Protein AF-A0A3N2PBC5-F1 (afdb_monomer_lite)

Radius of gyration: 27.41 Å; chains: 1; bounding box: 69×42×84 Å

pLDDT: mean 73.16, std 15.88, range [33.44, 97.69]

Structure (mmCIF, N/CA/C/O backbone):
data_AF-A0A3N2PBC5-F1
#
_entry.id   AF-A0A3N2PBC5-F1
#
loop_
_atom_site.group_PDB
_atom_site.id
_atom_site.type_symbol
_atom_site.label_atom_id
_atom_site.label_alt_id
_atom_site.label_comp_id
_atom_site.label_asym_id
_atom_site.label_entity_id
_atom_site.label_seq_id
_atom_site.pdbx_PDB_ins_code
_atom_site.Cartn_x
_atom_site.Cartn_y
_atom_site.Cartn_z
_atom_site.occupancy
_atom_site.B_iso_or_equiv
_atom_site.auth_seq_id
_atom_site.auth_comp_id
_atom_site.auth_asym_id
_atom_site.auth_atom_id
_atom_site.pdbx_PDB_model_num
ATOM 1 N N . MET A 1 1 ? -12.477 5.579 38.277 1.00 50.94 1 MET A N 1
ATOM 2 C CA . MET A 1 1 ? -12.563 4.338 37.478 1.00 50.94 1 MET A CA 1
ATOM 3 C C . MET A 1 1 ? -12.134 4.685 36.068 1.00 50.94 1 MET A C 1
ATOM 5 O O . MET A 1 1 ? -12.546 5.752 35.623 1.00 50.94 1 MET A O 1
ATOM 9 N N . PRO A 1 2 ? -11.299 3.863 35.414 1.00 63.06 2 PRO A N 1
ATOM 10 C CA . PRO A 1 2 ? -11.011 4.031 33.994 1.00 63.06 2 PRO A CA 1
ATOM 11 C C . PRO A 1 2 ? -12.323 4.054 33.198 1.00 63.06 2 PRO A C 1
ATOM 13 O O . PRO A 1 2 ? -13.293 3.386 33.575 1.00 63.06 2 PRO A O 1
ATOM 16 N N . ASP A 1 3 ? -12.389 4.890 32.169 1.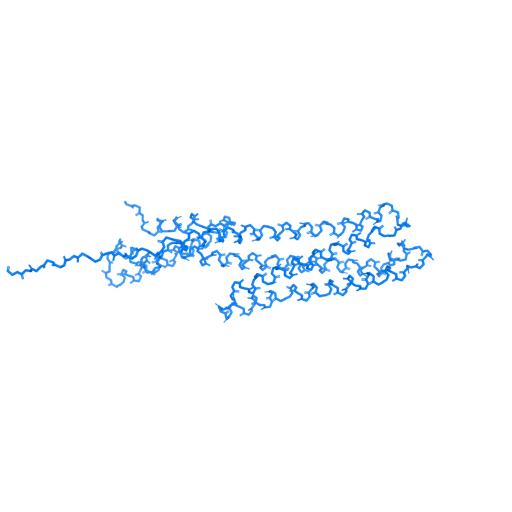00 89.25 3 ASP A N 1
ATOM 17 C CA . ASP A 1 3 ? -13.566 4.995 31.315 1.00 89.25 3 ASP A CA 1
ATOM 18 C C . ASP A 1 3 ? -13.666 3.743 30.431 1.00 89.25 3 ASP A C 1
ATOM 20 O O . ASP A 1 3 ? -12.703 3.386 29.756 1.00 89.25 3 ASP A O 1
ATOM 24 N N . ALA A 1 4 ? -14.827 3.078 30.410 1.00 93.94 4 ALA A N 1
ATOM 25 C CA . ALA A 1 4 ? -15.012 1.821 29.678 1.00 93.94 4 ALA A CA 1
ATOM 26 C C . ALA A 1 4 ? -14.705 1.964 28.176 1.00 93.94 4 ALA A C 1
ATOM 28 O O . ALA A 1 4 ? -14.224 1.021 27.550 1.00 93.94 4 ALA A O 1
ATOM 29 N N . ILE A 1 5 ? -14.970 3.147 27.607 1.00 95.88 5 ILE A N 1
ATOM 30 C CA . ILE A 1 5 ? -14.649 3.466 26.211 1.00 95.88 5 ILE A CA 1
ATOM 31 C C . ILE A 1 5 ? -13.134 3.573 26.013 1.00 95.88 5 ILE A C 1
ATOM 33 O O . ILE A 1 5 ? -12.608 3.008 25.058 1.00 95.88 5 ILE A O 1
ATOM 37 N N . ASP A 1 6 ? -12.421 4.252 26.910 1.00 95.62 6 ASP A N 1
ATOM 38 C CA . ASP A 1 6 ? -10.976 4.465 26.772 1.00 95.62 6 ASP A CA 1
ATOM 39 C C . ASP A 1 6 ? -10.192 3.161 26.945 1.00 95.62 6 ASP A C 1
ATOM 41 O O . ASP A 1 6 ? -9.252 2.898 26.187 1.00 95.62 6 ASP A O 1
ATOM 45 N N . ASP A 1 7 ? -10.623 2.302 27.872 1.00 95.38 7 ASP A N 1
ATOM 46 C CA . ASP A 1 7 ? -10.079 0.951 28.034 1.00 95.38 7 ASP A CA 1
ATOM 47 C C . ASP A 1 7 ? -10.290 0.119 26.762 1.00 95.38 7 ASP A C 1
ATOM 49 O O . ASP A 1 7 ? -9.376 -0.561 26.287 1.00 95.38 7 ASP A O 1
ATOM 53 N N . TYR A 1 8 ? -11.485 0.204 26.169 1.00 96.25 8 TYR A N 1
ATOM 54 C CA . TYR A 1 8 ? -11.809 -0.509 24.940 1.00 96.25 8 TYR A CA 1
ATOM 55 C C . TYR A 1 8 ? -10.981 -0.022 23.746 1.00 96.25 8 TYR A C 1
ATOM 57 O O . TYR A 1 8 ? -10.381 -0.829 23.036 1.00 96.25 8 TYR A O 1
ATOM 65 N N . VAL A 1 9 ? -10.903 1.294 23.536 1.00 96.62 9 VAL A N 1
ATOM 66 C CA . VAL A 1 9 ? -10.107 1.908 22.462 1.00 96.62 9 VAL A CA 1
ATOM 67 C C . VAL A 1 9 ? -8.627 1.562 22.631 1.00 96.62 9 VAL A C 1
ATOM 69 O O . VAL A 1 9 ? -7.958 1.243 21.648 1.00 96.62 9 VAL A O 1
ATOM 72 N N . SER A 1 10 ? -8.120 1.541 23.866 1.00 95.38 10 SER A N 1
ATOM 73 C CA . SER A 1 10 ? -6.748 1.118 24.163 1.00 95.38 10 SER A CA 1
ATOM 74 C C . SER A 1 10 ? -6.518 -0.358 23.822 1.00 95.38 10 SER A C 1
ATOM 76 O O . SER A 1 10 ? -5.504 -0.692 23.206 1.00 95.38 10 SER A O 1
ATOM 78 N N . ALA A 1 11 ? -7.474 -1.236 24.142 1.00 94.88 11 ALA A N 1
ATOM 79 C CA . ALA A 1 11 ? -7.413 -2.654 23.793 1.00 94.88 11 ALA A CA 1
ATOM 80 C C . ALA A 1 11 ? -7.436 -2.884 22.270 1.00 94.88 11 ALA A C 1
ATOM 82 O O . ALA A 1 11 ? -6.629 -3.656 21.754 1.00 94.88 11 ALA A O 1
ATOM 83 N N . VAL A 1 12 ? -8.297 -2.176 21.528 1.00 94.62 12 VAL A N 1
ATOM 84 C CA . VAL A 1 12 ? -8.295 -2.199 20.051 1.00 94.62 12 VAL A CA 1
ATOM 85 C C . VAL A 1 12 ? -6.961 -1.675 19.512 1.00 94.62 12 VAL A C 1
ATOM 87 O O . VAL A 1 12 ? -6.366 -2.263 18.608 1.00 94.62 12 VAL A O 1
ATOM 90 N N . GLY A 1 13 ? -6.459 -0.585 20.092 1.00 93.56 13 GLY A N 1
ATOM 91 C CA . GLY A 1 13 ? -5.192 0.032 19.725 1.00 93.56 13 GLY A CA 1
ATOM 92 C C . GLY A 1 13 ? -4.002 -0.910 19.870 1.00 93.56 13 GLY A C 1
ATOM 93 O O . GLY A 1 13 ? -3.153 -0.926 18.979 1.00 93.56 13 GLY A O 1
ATOM 94 N N . ALA A 1 14 ? -3.952 -1.717 20.931 1.00 92.38 14 ALA A N 1
ATOM 95 C CA . ALA A 1 14 ? -2.877 -2.678 21.181 1.00 92.38 14 ALA A CA 1
ATOM 96 C C . ALA A 1 14 ? -2.795 -3.794 20.121 1.00 92.38 14 ALA A C 1
ATOM 98 O O . ALA A 1 14 ? -1.703 -4.258 19.797 1.00 92.38 14 ALA A O 1
ATOM 99 N N . GLU A 1 15 ? -3.932 -4.181 19.539 1.00 90.12 15 GLU A N 1
ATOM 100 C CA . GLU A 1 15 ? -4.022 -5.208 18.489 1.00 90.12 15 GLU A CA 1
ATOM 101 C C . GLU A 1 15 ? -3.704 -4.653 17.083 1.00 90.12 15 GLU A C 1
ATOM 103 O O . GLU A 1 15 ? -3.341 -5.388 16.157 1.00 90.12 15 GLU A O 1
ATOM 108 N N . LEU A 1 16 ? -3.815 -3.333 16.893 1.00 87.56 16 LEU A N 1
ATOM 109 C CA . LEU A 1 16 ? -3.533 -2.683 15.615 1.00 87.56 16 LEU A CA 1
ATOM 110 C C . LEU A 1 16 ? -2.026 -2.567 15.341 1.00 87.56 16 LEU A C 1
ATOM 112 O O . LEU A 1 16 ? -1.216 -2.223 16.198 1.00 87.56 16 LEU A O 1
ATOM 116 N N . ARG A 1 17 ? -1.649 -2.771 14.080 1.00 83.19 17 ARG A N 1
ATOM 117 C CA . ARG A 1 17 ? -0.281 -2.668 13.549 1.00 83.19 17 ARG A CA 1
ATOM 118 C C . ARG A 1 17 ? -0.285 -1.743 12.337 1.00 83.19 17 ARG A C 1
ATOM 120 O O . ARG A 1 17 ? -1.304 -1.588 11.678 1.00 83.19 17 ARG A O 1
ATOM 127 N N . GLY A 1 18 ? 0.853 -1.119 12.046 1.00 75.88 18 GLY A N 1
ATOM 128 C CA . GLY A 1 18 ? 0.992 -0.188 10.923 1.00 75.88 18 GLY A CA 1
ATOM 129 C C . GLY A 1 18 ? 1.203 1.259 11.363 1.00 75.88 18 GLY A C 1
ATOM 130 O O . GLY A 1 18 ? 1.601 1.526 12.498 1.00 75.88 18 GLY A O 1
ATOM 131 N N . SER A 1 19 ? 0.991 2.200 10.439 1.00 80.12 19 SER A N 1
ATOM 132 C CA . SER A 1 19 ? 1.383 3.599 10.637 1.00 80.12 19 SER A CA 1
ATOM 133 C C . SER A 1 19 ? 0.658 4.247 11.818 1.00 80.12 19 SER A C 1
ATOM 135 O O . SER A 1 19 ? -0.570 4.191 11.893 1.00 80.12 19 SER A O 1
ATOM 137 N N . ALA A 1 20 ? 1.415 4.906 12.699 1.00 81.81 20 ALA A N 1
ATOM 138 C CA . ALA A 1 20 ? 0.880 5.531 13.908 1.00 81.81 20 ALA A CA 1
ATOM 139 C C . ALA A 1 20 ? -0.224 6.558 13.609 1.00 81.81 20 ALA A C 1
ATOM 141 O O . ALA A 1 20 ? -1.238 6.573 14.295 1.00 81.81 20 ALA A O 1
ATOM 142 N N . ARG A 1 21 ? -0.065 7.357 12.543 1.00 83.12 21 ARG A N 1
ATOM 143 C CA . ARG A 1 21 ? -1.040 8.389 12.157 1.00 83.12 21 ARG A CA 1
ATOM 144 C C . ARG A 1 21 ? -2.394 7.804 11.752 1.00 83.12 21 ARG A C 1
ATOM 146 O O . ARG A 1 21 ? -3.402 8.182 12.323 1.00 83.12 21 ARG A O 1
ATOM 153 N N . VAL A 1 22 ? -2.414 6.844 10.823 1.00 82.38 22 VAL A N 1
ATOM 154 C CA . VAL A 1 22 ? -3.680 6.240 10.362 1.00 82.38 22 VAL A CA 1
ATOM 155 C C . VAL A 1 22 ? -4.357 5.455 11.488 1.00 82.38 22 VAL A C 1
ATOM 157 O O . VAL A 1 22 ? -5.576 5.477 11.602 1.00 82.38 22 VAL A O 1
ATOM 160 N N . ARG A 1 23 ? -3.573 4.800 12.357 1.00 88.19 23 ARG A N 1
ATOM 161 C CA . ARG A 1 23 ? -4.109 4.137 13.554 1.00 88.19 23 ARG A CA 1
ATOM 162 C C . ARG A 1 23 ? -4.774 5.131 14.501 1.00 88.19 23 ARG A C 1
ATOM 164 O O . ARG A 1 23 ? -5.859 4.841 14.981 1.00 88.19 23 ARG A O 1
ATOM 171 N N . ALA A 1 24 ? -4.144 6.276 14.761 1.00 90.75 24 ALA A N 1
ATOM 172 C CA . ALA A 1 24 ? -4.711 7.307 15.625 1.00 90.75 24 ALA A CA 1
ATOM 173 C C . ALA A 1 24 ? -6.040 7.843 15.069 1.00 90.75 24 ALA A C 1
ATOM 175 O O . ALA A 1 24 ? -7.009 7.910 15.819 1.00 90.75 24 ALA A O 1
ATOM 176 N N . ASP A 1 25 ? -6.105 8.121 13.763 1.00 90.75 25 ASP A N 1
ATOM 177 C CA . ASP A 1 25 ? -7.338 8.572 13.106 1.00 90.75 25 ASP A CA 1
ATOM 178 C C . ASP A 1 25 ? -8.453 7.510 13.223 1.00 90.75 25 ASP A C 1
ATOM 180 O O . ASP A 1 25 ? -9.562 7.821 13.644 1.00 90.75 25 ASP A O 1
ATOM 184 N N . MET A 1 26 ? -8.158 6.229 12.957 1.00 91.31 26 MET A N 1
ATOM 185 C CA . MET A 1 26 ? -9.141 5.140 13.105 1.00 91.31 26 MET A CA 1
ATOM 186 C C . MET A 1 26 ? -9.624 4.952 14.548 1.00 91.31 26 MET A C 1
ATOM 188 O O . MET A 1 26 ? -10.800 4.683 14.780 1.00 91.31 26 MET A O 1
ATOM 192 N N . LEU A 1 27 ? -8.726 5.073 15.529 1.00 95.75 27 LEU A N 1
ATOM 193 C CA . LEU A 1 27 ? -9.091 4.975 16.942 1.00 95.75 27 LEU A CA 1
ATOM 194 C C . LEU A 1 27 ? -9.935 6.172 17.394 1.00 95.75 27 LEU A C 1
ATOM 196 O O . LEU A 1 27 ? -10.818 5.997 18.232 1.00 95.75 27 LEU A O 1
ATOM 200 N N . ALA A 1 28 ? -9.703 7.360 16.829 1.00 95.75 28 ALA A N 1
ATOM 201 C CA . ALA A 1 28 ? -10.535 8.532 17.076 1.00 95.75 28 ALA A CA 1
ATOM 202 C C . ALA A 1 28 ? -11.963 8.333 16.540 1.00 95.75 28 ALA A C 1
ATOM 204 O O . ALA A 1 28 ? -12.915 8.601 17.269 1.00 95.75 28 ALA A O 1
ATOM 205 N N . GLU A 1 29 ? -12.114 7.782 15.332 1.00 94.88 29 GLU A N 1
ATOM 206 C CA . GLU A 1 29 ? -13.422 7.433 14.750 1.00 94.88 29 GLU A CA 1
ATOM 207 C C . GLU A 1 29 ? -14.163 6.374 15.582 1.00 94.88 29 GLU A C 1
ATOM 209 O O . GLU A 1 29 ? -15.342 6.529 15.890 1.00 94.88 29 GLU A O 1
ATOM 214 N N . ILE A 1 30 ? -13.469 5.317 16.025 1.00 96.12 30 ILE A N 1
ATOM 215 C CA . ILE A 1 30 ? -14.049 4.290 16.912 1.00 96.12 30 ILE A CA 1
ATOM 216 C C . ILE A 1 30 ? -14.528 4.918 18.222 1.00 96.12 30 ILE A C 1
ATOM 218 O O . ILE A 1 30 ? -15.617 4.603 18.701 1.00 96.12 30 ILE A O 1
ATOM 222 N N . ARG A 1 31 ? -13.721 5.809 18.811 1.00 96.31 31 ARG A N 1
ATOM 223 C CA . ARG A 1 31 ? -14.083 6.510 20.045 1.00 96.31 31 ARG A CA 1
ATOM 224 C C . ARG A 1 31 ? -15.317 7.383 19.840 1.00 96.31 31 ARG A C 1
ATOM 226 O O . ARG A 1 31 ? -16.209 7.335 20.677 1.00 96.31 31 ARG A O 1
ATOM 233 N N . ALA A 1 32 ? -15.378 8.140 18.745 1.00 97.12 32 ALA A N 1
ATOM 234 C CA . ALA A 1 32 ? -16.534 8.965 18.406 1.00 97.12 32 ALA A CA 1
ATOM 235 C C . ALA A 1 32 ? -17.801 8.112 18.246 1.00 97.12 32 ALA A C 1
ATOM 237 O O . ALA A 1 32 ? -18.803 8.381 18.897 1.00 97.12 32 ALA A O 1
ATOM 238 N N . ALA A 1 33 ? -17.727 7.011 17.497 1.00 96.19 33 ALA A N 1
ATOM 239 C CA . ALA A 1 33 ? -18.866 6.118 17.304 1.00 96.19 33 ALA A CA 1
ATOM 240 C C . ALA A 1 33 ? -19.333 5.437 18.611 1.00 96.19 33 ALA A C 1
ATOM 242 O O . ALA A 1 33 ? -20.528 5.225 18.813 1.00 96.19 33 ALA A O 1
ATOM 243 N N . LEU A 1 34 ? -18.411 5.119 19.528 1.00 97.19 34 LEU A N 1
ATOM 244 C CA . LEU A 1 34 ? -18.749 4.619 20.867 1.00 97.19 34 LEU A CA 1
ATOM 245 C C . LEU A 1 34 ? -19.419 5.684 21.742 1.00 97.19 34 LEU A C 1
ATOM 247 O O . LEU A 1 34 ? -20.302 5.346 22.529 1.00 97.19 34 LEU A O 1
ATOM 251 N N . LEU A 1 35 ? -18.995 6.945 21.627 1.00 97.50 35 LEU A N 1
ATOM 252 C CA . LEU A 1 35 ? -19.625 8.067 22.323 1.00 97.50 35 LEU A CA 1
ATOM 253 C C . LEU A 1 35 ? -21.043 8.301 21.796 1.00 97.50 35 LEU A C 1
ATOM 255 O O . LEU A 1 35 ? -21.964 8.353 22.605 1.00 97.50 35 LEU A O 1
ATOM 259 N N . ASP A 1 36 ? -21.240 8.303 20.476 1.00 97.69 36 ASP A N 1
ATOM 260 C CA . ASP A 1 36 ? -22.566 8.424 19.855 1.00 97.69 36 ASP A CA 1
ATOM 261 C C . ASP A 1 36 ? -23.508 7.290 20.299 1.00 97.69 36 ASP A C 1
ATOM 263 O O . ASP A 1 36 ? -24.666 7.523 20.659 1.00 97.69 36 ASP A O 1
ATOM 267 N N . ALA A 1 37 ? -23.010 6.049 20.342 1.00 97.12 37 ALA A N 1
ATOM 268 C CA . ALA A 1 37 ? -23.775 4.911 20.849 1.00 97.12 37 ALA A CA 1
ATOM 269 C C . ALA A 1 37 ? -24.104 5.064 22.345 1.00 97.12 37 ALA A C 1
ATOM 271 O O . ALA A 1 37 ? -25.231 4.803 22.769 1.00 97.12 37 ALA A O 1
ATOM 272 N N . ALA A 1 38 ? -23.147 5.512 23.162 1.00 97.38 38 ALA A N 1
ATOM 273 C CA . ALA A 1 38 ? -23.377 5.754 24.583 1.00 97.38 38 ALA A CA 1
ATOM 274 C C . ALA A 1 38 ? -24.406 6.871 24.813 1.00 97.38 38 ALA A C 1
ATOM 276 O O . ALA A 1 38 ? -25.232 6.754 25.717 1.00 97.38 38 ALA A O 1
ATOM 277 N N . ASP A 1 39 ? -24.398 7.923 24.000 1.00 97.50 39 ASP A N 1
ATOM 278 C CA . ASP A 1 39 ? -25.380 9.004 24.068 1.00 97.50 39 ASP A CA 1
ATOM 279 C C . ASP A 1 39 ? -26.779 8.511 23.687 1.00 97.50 39 ASP A C 1
ATOM 281 O O . ASP A 1 39 ? -27.755 8.856 24.356 1.00 97.50 39 ASP A O 1
ATOM 285 N N . SER A 1 40 ? -26.889 7.618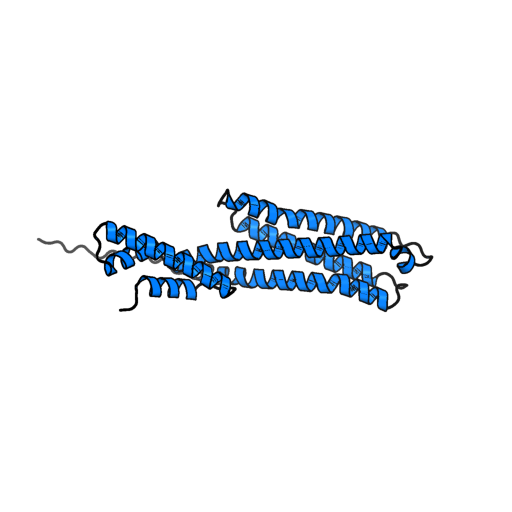 22.698 1.00 97.62 40 SER A N 1
ATOM 286 C CA . SER A 1 40 ? -28.151 6.941 22.375 1.00 97.62 40 SER A CA 1
ATOM 287 C C . SER A 1 40 ? -28.682 6.111 23.554 1.00 97.62 40 SER A C 1
ATOM 289 O O . SER A 1 40 ? -29.854 6.219 23.920 1.00 97.62 40 SER A O 1
ATOM 291 N N . HIS A 1 41 ? -27.812 5.348 24.224 1.00 96.62 41 HIS A N 1
ATOM 292 C CA . HIS A 1 41 ? -28.167 4.577 25.423 1.00 96.62 41 HIS A CA 1
ATOM 293 C C . HIS A 1 41 ? -28.598 5.473 26.599 1.00 96.62 41 HIS A C 1
ATOM 295 O O . HIS A 1 41 ? -29.534 5.127 27.323 1.00 96.62 41 HIS A O 1
ATOM 301 N N . GLN A 1 42 ? -27.968 6.640 26.776 1.00 97.25 42 GLN A N 1
ATOM 302 C CA . GLN A 1 42 ? -28.368 7.627 27.790 1.00 97.25 42 GLN A CA 1
ATOM 303 C C . GLN A 1 42 ? -29.736 8.239 27.490 1.00 97.25 42 GLN A C 1
ATOM 305 O O . GLN A 1 42 ? -30.560 8.371 28.394 1.00 97.25 42 GLN A O 1
ATOM 310 N N . GLN A 1 43 ? -30.014 8.566 26.225 1.00 96.62 43 GLN A N 1
ATOM 311 C CA . GLN A 1 43 ? -31.341 9.021 25.794 1.00 96.62 43 GLN A CA 1
ATOM 312 C C . GLN A 1 43 ? -32.415 7.944 26.025 1.00 96.62 43 GLN A C 1
ATOM 314 O O . GLN A 1 43 ? -33.567 8.273 26.298 1.00 96.62 43 GLN A O 1
ATOM 319 N N . GLY A 1 44 ? -32.028 6.664 25.995 1.00 94.31 44 GLY A N 1
ATOM 320 C CA . GLY A 1 44 ? -32.854 5.520 26.394 1.00 94.31 44 GLY A CA 1
ATOM 321 C C . GLY A 1 44 ? -33.048 5.344 27.908 1.00 94.31 44 GLY A C 1
ATOM 322 O O . GLY A 1 44 ? -33.718 4.400 28.323 1.00 94.31 44 GLY A O 1
ATOM 323 N N . GLY A 1 45 ? -32.483 6.228 28.738 1.00 97.06 45 GLY A N 1
ATOM 324 C CA . GLY A 1 45 ? -32.667 6.249 30.192 1.00 97.06 45 GLY A CA 1
ATOM 325 C C . GLY A 1 45 ? -31.585 5.531 31.004 1.00 97.06 45 GLY A C 1
ATOM 326 O O . GLY A 1 45 ? -31.724 5.427 32.223 1.00 97.06 45 GLY A O 1
ATOM 327 N N . LEU A 1 46 ? -30.509 5.042 30.376 1.00 96.88 46 LEU A N 1
ATOM 328 C CA . LEU A 1 46 ? -29.388 4.444 31.107 1.00 96.88 46 LEU A CA 1
ATOM 329 C C . LEU A 1 46 ? -28.525 5.511 31.788 1.00 96.88 46 LEU A C 1
ATOM 331 O O . LEU A 1 46 ? -28.257 6.577 31.232 1.00 96.88 46 LEU A O 1
ATOM 335 N N . ALA A 1 47 ? -28.014 5.194 32.980 1.00 96.19 47 ALA A N 1
ATOM 336 C CA . ALA A 1 47 ? -27.042 6.050 33.649 1.00 96.19 47 ALA A CA 1
ATOM 337 C C . ALA A 1 47 ? -25.747 6.159 32.810 1.00 96.19 47 ALA A C 1
ATOM 339 O O . ALA A 1 47 ? -25.357 5.175 32.174 1.00 96.19 47 ALA A O 1
ATOM 340 N N . PRO A 1 48 ? -25.007 7.286 32.848 1.00 93.31 48 PRO A N 1
ATOM 341 C CA . PRO A 1 48 ? -23.862 7.520 31.958 1.00 93.31 48 PRO A CA 1
ATOM 342 C C . PRO A 1 48 ? -22.817 6.392 31.943 1.00 93.31 48 PRO A C 1
ATOM 344 O O . PRO A 1 48 ? -22.344 5.979 30.886 1.00 93.31 48 PRO A O 1
ATOM 347 N N . ALA A 1 49 ? -22.480 5.835 33.110 1.00 94.19 49 ALA A N 1
ATOM 348 C CA . ALA A 1 49 ? -21.514 4.739 33.213 1.00 94.19 49 ALA A CA 1
ATOM 349 C C . ALA A 1 49 ? -22.047 3.403 32.658 1.00 94.19 49 ALA A C 1
ATOM 351 O O . ALA A 1 49 ? -21.278 2.597 32.131 1.00 94.19 49 ALA A O 1
ATOM 352 N N . GLU A 1 50 ? -23.350 3.152 32.777 1.00 95.06 50 GLU A N 1
ATOM 353 C CA . GLU A 1 50 ? -24.000 1.951 32.243 1.00 95.06 50 GLU A CA 1
ATOM 354 C C . GLU A 1 50 ? -24.171 2.047 30.730 1.00 95.06 50 GLU A C 1
ATOM 356 O O . GLU A 1 50 ? -23.921 1.070 30.026 1.00 95.06 50 GLU A O 1
ATOM 361 N N . ALA A 1 51 ? -24.495 3.238 30.229 1.00 96.88 51 ALA A N 1
ATOM 362 C CA . ALA A 1 51 ? -24.620 3.528 28.810 1.00 96.88 51 ALA A CA 1
ATOM 363 C C . ALA A 1 51 ? -23.305 3.300 28.051 1.00 96.88 51 ALA A C 1
ATOM 365 O O . ALA A 1 51 ? -23.292 2.635 27.018 1.00 96.88 51 ALA A O 1
ATOM 366 N N . ARG A 1 52 ? -22.166 3.742 28.602 1.00 96.50 52 ARG A N 1
ATOM 367 C CA . ARG A 1 52 ? -20.841 3.471 28.010 1.00 96.50 52 ARG A CA 1
ATOM 368 C C . ARG A 1 52 ? -20.504 1.981 27.975 1.00 96.50 52 ARG A C 1
ATOM 370 O O . ARG A 1 52 ? -19.996 1.482 26.974 1.00 96.50 52 ARG A O 1
ATOM 377 N N . LYS A 1 53 ? -20.820 1.240 29.043 1.00 96.06 53 LYS A N 1
ATOM 378 C CA . LYS A 1 53 ? -20.653 -0.225 29.068 1.00 96.06 53 LYS A CA 1
ATOM 379 C C . LYS A 1 53 ? -21.575 -0.917 28.062 1.00 96.06 53 LYS A C 1
ATOM 381 O O . LYS A 1 53 ? -21.174 -1.913 27.463 1.00 96.06 53 LYS A O 1
ATOM 386 N N . ALA A 1 54 ? -22.794 -0.408 27.883 1.00 96.25 54 ALA A N 1
ATOM 387 C CA . ALA A 1 54 ? -23.737 -0.907 26.891 1.00 96.25 54 ALA A CA 1
ATOM 388 C C . ALA A 1 54 ? -23.218 -0.685 25.464 1.00 96.25 54 ALA A C 1
ATOM 390 O O . ALA A 1 54 ? -23.183 -1.648 24.703 1.00 96.25 54 ALA A O 1
ATOM 391 N N . ALA A 1 55 ? -22.707 0.511 25.157 1.00 96.50 55 ALA A N 1
ATOM 392 C CA . ALA A 1 55 ? -22.088 0.834 23.871 1.00 96.50 55 ALA A CA 1
ATOM 393 C C . ALA A 1 55 ? -20.896 -0.084 23.546 1.00 96.50 55 ALA A C 1
ATOM 395 O O . ALA A 1 55 ? -20.828 -0.670 22.468 1.00 96.50 55 ALA A O 1
ATOM 396 N N . VAL A 1 56 ? -19.986 -0.297 24.504 1.00 96.94 56 VAL A N 1
ATOM 397 C CA . VAL A 1 56 ? -18.849 -1.220 24.328 1.00 96.94 56 VAL A CA 1
ATOM 398 C C . VAL A 1 56 ? -19.316 -2.659 24.083 1.00 96.94 56 VAL A C 1
ATOM 400 O O . VAL A 1 56 ? -18.776 -3.361 23.228 1.00 96.94 56 VAL A O 1
ATOM 403 N N . ARG A 1 57 ? -20.338 -3.116 24.816 1.00 95.81 57 ARG A N 1
ATOM 404 C CA . ARG A 1 57 ? -20.906 -4.460 24.643 1.00 95.81 57 ARG A CA 1
ATOM 405 C C . ARG A 1 57 ? -21.565 -4.632 23.273 1.00 95.81 57 ARG A C 1
ATOM 407 O O . ARG A 1 57 ? -21.467 -5.717 22.706 1.00 95.81 57 ARG A O 1
ATOM 414 N N . GLU A 1 58 ? -22.204 -3.588 22.757 1.00 95.44 58 GLU A N 1
ATOM 415 C CA . GLU A 1 58 ? -22.819 -3.562 21.427 1.00 95.44 58 GLU A CA 1
ATOM 416 C C . GLU A 1 58 ? -21.774 -3.629 20.305 1.00 95.44 58 GLU A C 1
ATOM 418 O O . GLU A 1 58 ? -21.930 -4.411 19.369 1.00 95.44 58 GLU A O 1
ATOM 423 N N . PHE A 1 59 ? -20.658 -2.906 20.445 1.00 93.81 59 PHE A N 1
ATOM 424 C CA . PHE A 1 59 ? -19.519 -2.987 19.519 1.00 93.81 59 PHE A CA 1
ATOM 425 C C . PHE A 1 59 ? -18.870 -4.381 19.475 1.00 93.81 59 PHE A C 1
ATOM 427 O O . PHE A 1 59 ? -18.295 -4.787 18.462 1.00 93.81 59 PHE A O 1
ATOM 434 N N . GLY A 1 60 ? -18.964 -5.143 20.565 1.00 94.12 60 GLY A N 1
ATOM 435 C CA . GLY A 1 60 ? -18.434 -6.499 20.651 1.00 94.12 60 GLY A CA 1
ATOM 436 C C . GLY A 1 60 ? -16.931 -6.536 20.935 1.00 94.12 60 GLY A C 1
ATOM 437 O O . GLY A 1 60 ? -16.359 -5.617 21.514 1.00 94.12 60 GLY A O 1
ATOM 438 N N . SER A 1 61 ? -16.260 -7.638 20.589 1.00 94.06 61 SER A N 1
ATOM 439 C CA . SER A 1 61 ? -14.880 -7.861 21.039 1.00 94.06 61 SER A CA 1
ATOM 440 C C . SER A 1 61 ? -13.860 -6.958 20.336 1.00 94.06 61 SER A C 1
ATOM 442 O O . SER A 1 61 ? -13.829 -6.868 19.108 1.00 94.06 61 SER A O 1
ATOM 444 N N . ALA A 1 62 ? -12.947 -6.374 21.122 1.00 93.38 62 ALA A N 1
ATOM 445 C CA . ALA A 1 62 ? -11.867 -5.523 20.616 1.00 93.38 62 ALA A CA 1
ATOM 446 C C . ALA A 1 62 ? -11.030 -6.224 19.530 1.00 93.38 62 ALA A C 1
ATOM 448 O O . ALA A 1 62 ? -10.704 -5.624 18.510 1.00 93.38 62 ALA A O 1
ATOM 449 N N . ARG A 1 63 ? -10.766 -7.529 19.691 1.00 89.62 63 ARG A N 1
ATOM 450 C CA . ARG A 1 63 ? -10.051 -8.349 18.700 1.00 89.62 63 ARG A CA 1
ATOM 451 C C . ARG A 1 63 ? -10.784 -8.436 17.355 1.00 89.62 63 ARG A C 1
ATOM 453 O O . ARG A 1 63 ? -10.139 -8.374 16.313 1.00 89.62 63 ARG A O 1
ATOM 460 N N . ARG A 1 64 ? -12.116 -8.582 17.352 1.00 88.19 64 ARG A N 1
ATOM 461 C CA . ARG A 1 64 ? -12.907 -8.663 16.110 1.00 88.19 64 ARG A CA 1
ATOM 462 C C . ARG A 1 64 ? -12.888 -7.329 15.372 1.00 88.19 64 ARG A C 1
ATOM 464 O O . ARG A 1 64 ? -12.676 -7.308 14.163 1.00 88.19 64 ARG A O 1
ATOM 471 N N . ILE A 1 65 ? -13.061 -6.232 16.106 1.00 92.00 65 ILE A N 1
ATOM 472 C CA . ILE A 1 65 ? -12.989 -4.882 15.546 1.00 92.00 65 ILE A CA 1
ATOM 473 C C . ILE A 1 65 ? -11.587 -4.590 15.003 1.00 92.00 65 ILE A C 1
ATOM 475 O O . ILE A 1 65 ? -11.454 -4.140 13.868 1.00 92.00 65 ILE A O 1
ATOM 479 N N . ALA A 1 66 ? -10.535 -4.929 15.753 1.00 90.00 66 ALA A N 1
ATOM 480 C CA . ALA A 1 66 ? -9.157 -4.776 15.298 1.00 90.00 66 ALA A CA 1
ATOM 481 C C . ALA A 1 66 ? -8.875 -5.575 14.014 1.00 90.00 66 ALA A C 1
ATOM 483 O O . ALA A 1 66 ? -8.226 -5.052 13.113 1.00 90.00 66 ALA A O 1
ATOM 484 N N . ALA A 1 67 ? -9.396 -6.801 13.888 1.00 84.12 67 ALA A N 1
ATOM 485 C CA . ALA A 1 67 ? -9.265 -7.595 12.665 1.00 84.12 67 ALA A CA 1
ATOM 486 C C . ALA A 1 67 ? -9.933 -6.918 11.453 1.00 84.12 67 ALA A C 1
ATOM 488 O O . ALA A 1 67 ? -9.303 -6.796 10.405 1.00 84.12 67 ALA A O 1
ATOM 489 N N . GLY A 1 68 ? -11.155 -6.397 11.608 1.00 83.31 68 GLY A N 1
ATOM 490 C CA . GLY A 1 68 ? -11.829 -5.647 10.540 1.00 83.31 68 GLY A CA 1
ATOM 491 C C . GLY A 1 68 ? -11.081 -4.365 10.152 1.00 83.31 68 GLY A C 1
ATOM 492 O O . GLY A 1 68 ? -10.890 -4.078 8.972 1.00 83.31 68 GLY A O 1
ATOM 493 N N . LEU A 1 69 ? -10.569 -3.618 11.134 1.00 84.75 69 LEU A N 1
ATOM 494 C CA . LEU A 1 69 ? -9.747 -2.429 10.882 1.00 84.75 69 LEU A CA 1
ATOM 495 C C . LEU A 1 69 ? -8.419 -2.766 10.182 1.00 84.75 69 LEU A C 1
ATOM 497 O O . LEU A 1 69 ? -7.967 -2.003 9.328 1.00 84.75 69 LEU A O 1
ATOM 501 N N . GLN A 1 70 ? -7.802 -3.910 10.491 1.00 83.50 70 GLN A N 1
ATOM 502 C CA . GLN A 1 70 ? -6.599 -4.385 9.798 1.00 83.50 70 GLN A CA 1
ATOM 503 C C . GLN A 1 70 ? -6.852 -4.668 8.316 1.00 83.50 70 GLN A C 1
ATOM 505 O O . GLN A 1 70 ? -6.002 -4.352 7.483 1.00 83.50 70 GLN A O 1
ATOM 510 N N . GLU A 1 71 ? -8.020 -5.204 7.958 1.00 76.31 71 GLU A N 1
ATOM 511 C CA . GLU A 1 71 ? -8.400 -5.386 6.552 1.00 76.31 71 GLU A CA 1
ATOM 512 C C . GLU A 1 71 ? -8.506 -4.037 5.832 1.00 76.31 71 GLU A C 1
ATOM 514 O O . GLU A 1 71 ? -7.962 -3.872 4.736 1.00 76.31 71 GLU A O 1
ATOM 519 N N . VAL A 1 72 ? -9.124 -3.038 6.470 1.00 76.94 72 VAL A N 1
ATOM 520 C CA . VAL A 1 72 ? -9.212 -1.668 5.935 1.00 76.94 72 VAL A CA 1
ATOM 521 C C . VAL A 1 72 ? -7.821 -1.052 5.757 1.00 76.94 72 VAL A C 1
ATOM 523 O O . VAL A 1 72 ? -7.524 -0.492 4.698 1.00 76.94 72 VAL A O 1
ATOM 526 N N . LEU A 1 73 ? -6.931 -1.201 6.743 1.00 80.38 73 LEU A N 1
ATOM 527 C CA . LEU A 1 73 ? -5.538 -0.756 6.640 1.00 80.38 73 LEU A CA 1
ATOM 528 C C . LEU A 1 73 ? -4.810 -1.441 5.478 1.00 80.38 73 LEU A C 1
ATOM 530 O O . LEU A 1 73 ? -4.144 -0.766 4.687 1.00 80.38 73 LEU A O 1
ATOM 534 N N . ALA A 1 74 ? -4.964 -2.757 5.333 1.00 72.06 74 ALA A N 1
ATOM 535 C CA . ALA A 1 74 ? -4.370 -3.517 4.239 1.00 72.06 74 ALA A CA 1
ATOM 536 C C . ALA A 1 74 ? -4.871 -3.027 2.868 1.00 72.06 74 ALA A C 1
ATOM 538 O O . ALA A 1 74 ? -4.071 -2.882 1.941 1.00 72.06 74 ALA A O 1
ATOM 539 N N . MET A 1 75 ? -6.159 -2.691 2.743 1.00 69.75 75 MET A N 1
ATOM 540 C CA . MET A 1 75 ? -6.735 -2.126 1.517 1.00 69.75 75 MET A CA 1
ATOM 541 C C . MET A 1 75 ? -6.164 -0.740 1.177 1.00 69.75 75 MET A C 1
ATOM 543 O O . MET A 1 75 ? -5.761 -0.502 0.033 1.00 69.75 75 MET A O 1
ATOM 547 N N . ILE A 1 76 ? -6.082 0.169 2.157 1.00 71.69 76 ILE A N 1
ATOM 548 C CA . ILE A 1 76 ? -5.519 1.519 1.966 1.00 71.69 76 ILE A CA 1
ATOM 549 C C . ILE A 1 76 ? -4.050 1.427 1.532 1.00 71.69 76 ILE A C 1
ATOM 551 O O . ILE A 1 76 ? -3.630 2.095 0.579 1.00 71.69 76 ILE A O 1
ATOM 555 N N . HIS A 1 77 ? -3.268 0.567 2.190 1.00 70.38 77 HIS A N 1
ATOM 556 C CA . HIS A 1 77 ? -1.872 0.336 1.829 1.00 70.38 77 HIS A CA 1
ATOM 557 C C . HIS A 1 77 ? -1.732 -0.303 0.443 1.00 70.38 77 HIS A C 1
ATOM 559 O O . HIS A 1 77 ? -0.931 0.178 -0.360 1.00 70.38 77 HIS A O 1
ATOM 565 N N . GLY A 1 78 ? -2.558 -1.301 0.117 1.00 67.00 78 GLY A N 1
ATOM 566 C CA . GLY A 1 78 ? -2.582 -1.940 -1.199 1.00 67.00 78 GLY A CA 1
ATOM 567 C C . GLY A 1 78 ? -2.820 -0.944 -2.335 1.00 67.00 78 GLY A C 1
ATOM 568 O O . GLY A 1 78 ? -2.113 -0.977 -3.343 1.00 67.00 78 GLY A O 1
ATOM 569 N N . ARG A 1 79 ? -3.736 0.017 -2.149 1.00 69.50 79 ARG A N 1
ATOM 570 C CA . ARG A 1 79 ? -3.999 1.079 -3.134 1.00 69.50 79 ARG A CA 1
ATOM 571 C C . ARG A 1 79 ? -2.776 1.956 -3.387 1.00 69.50 79 ARG A C 1
ATOM 573 O O . ARG A 1 79 ? -2.466 2.268 -4.535 1.00 69.50 79 ARG A O 1
ATOM 580 N N . ARG A 1 80 ? -2.086 2.372 -2.321 1.00 70.12 80 ARG A N 1
ATOM 581 C CA . ARG A 1 80 ? -0.898 3.228 -2.433 1.00 70.12 80 ARG A CA 1
ATOM 582 C C . ARG A 1 80 ? 0.239 2.493 -3.142 1.00 70.12 80 ARG A C 1
ATOM 584 O O . ARG A 1 80 ? 0.891 3.085 -3.996 1.00 70.12 80 ARG A O 1
ATOM 591 N N . THR A 1 81 ? 0.427 1.211 -2.836 1.00 67.19 81 THR A N 1
ATOM 592 C CA . THR A 1 81 ? 1.412 0.351 -3.503 1.00 67.19 81 THR A CA 1
ATOM 593 C C . THR A 1 81 ? 1.079 0.163 -4.985 1.00 67.19 81 THR A C 1
ATOM 595 O O . THR A 1 81 ? 1.958 0.334 -5.823 1.00 67.19 81 THR A O 1
ATOM 598 N N . ALA A 1 82 ? -0.188 -0.090 -5.330 1.00 67.31 82 ALA A N 1
ATOM 599 C CA . ALA A 1 82 ? -0.635 -0.203 -6.721 1.00 67.31 82 ALA A CA 1
ATOM 600 C C . ALA A 1 82 ? -0.431 1.099 -7.521 1.00 67.31 82 ALA A C 1
ATOM 602 O O . ALA A 1 82 ? 0.015 1.059 -8.664 1.00 67.31 82 ALA A O 1
ATOM 603 N N . LEU A 1 83 ? -0.698 2.262 -6.916 1.00 72.38 83 LEU A N 1
ATOM 604 C CA . LEU A 1 83 ? -0.442 3.560 -7.552 1.00 72.38 83 LEU A CA 1
ATOM 605 C C . LEU A 1 83 ? 1.053 3.830 -7.746 1.00 72.38 83 LEU A C 1
ATOM 607 O O . LEU A 1 83 ? 1.447 4.313 -8.803 1.00 72.38 83 LEU A O 1
ATOM 611 N N . LEU A 1 84 ? 1.888 3.506 -6.756 1.00 72.69 84 LEU A N 1
ATOM 612 C CA . LEU A 1 84 ? 3.342 3.634 -6.885 1.00 72.69 84 LEU A CA 1
ATOM 613 C C . LEU A 1 84 ? 3.882 2.729 -7.994 1.00 72.69 84 LEU A C 1
ATOM 615 O O . LEU A 1 84 ? 4.659 3.193 -8.820 1.00 72.69 84 LEU A O 1
ATOM 619 N N . LEU A 1 85 ? 3.426 1.477 -8.049 1.00 68.44 85 LEU A N 1
ATOM 620 C CA . LEU A 1 85 ? 3.725 0.540 -9.133 1.00 68.44 85 LEU A CA 1
ATOM 621 C C . LEU A 1 85 ? 3.361 1.120 -10.500 1.00 68.44 85 LEU A C 1
ATOM 623 O O . LEU A 1 85 ? 4.195 1.128 -11.400 1.00 68.44 85 LEU A O 1
ATOM 627 N N . LEU A 1 86 ? 2.141 1.644 -10.638 1.00 74.31 86 LEU A N 1
ATOM 628 C CA . LEU A 1 86 ? 1.671 2.251 -11.881 1.00 74.31 86 LEU A CA 1
ATOM 629 C C . LEU A 1 86 ? 2.560 3.427 -12.305 1.00 74.31 86 LEU A C 1
ATOM 631 O O . LEU A 1 86 ? 2.967 3.497 -13.460 1.00 74.31 86 LEU A O 1
ATOM 635 N N . VAL A 1 87 ? 2.885 4.330 -11.375 1.00 78.44 87 VAL A N 1
ATOM 636 C CA . VAL A 1 87 ? 3.736 5.498 -11.649 1.00 78.44 87 VAL A CA 1
ATOM 637 C C . VAL A 1 87 ? 5.149 5.073 -12.040 1.00 78.44 87 VAL A C 1
ATOM 639 O O . VAL A 1 87 ? 5.696 5.607 -12.999 1.00 78.44 87 VAL A O 1
ATOM 642 N N . VAL A 1 88 ? 5.733 4.103 -11.333 1.00 73.44 88 VAL A N 1
ATOM 643 C CA . VAL A 1 88 ? 7.080 3.594 -11.622 1.00 73.44 88 VAL A CA 1
ATOM 644 C C . VAL A 1 88 ? 7.132 2.935 -12.999 1.00 73.44 88 VAL A C 1
ATOM 646 O O . VAL A 1 88 ? 8.006 3.275 -13.794 1.00 73.44 88 VAL A O 1
ATOM 649 N N . LEU A 1 89 ? 6.178 2.053 -13.314 1.00 70.81 89 LEU A N 1
ATOM 650 C CA . LEU A 1 89 ? 6.107 1.392 -14.619 1.00 70.81 89 LEU A CA 1
ATOM 651 C C . LEU A 1 89 ? 5.888 2.408 -15.744 1.00 70.81 89 LEU A C 1
ATOM 653 O O . LEU A 1 89 ? 6.598 2.379 -16.746 1.00 70.81 89 LEU A O 1
ATOM 657 N N . ALA A 1 90 ? 4.958 3.349 -15.569 1.00 76.88 90 ALA A N 1
ATOM 658 C CA . ALA A 1 90 ? 4.711 4.400 -16.551 1.00 76.88 90 ALA A CA 1
ATOM 659 C C . ALA A 1 90 ? 5.953 5.277 -16.779 1.00 76.88 90 ALA A C 1
ATOM 661 O O . ALA A 1 90 ? 6.268 5.610 -17.921 1.00 76.88 90 ALA A O 1
ATOM 662 N N . ALA A 1 91 ? 6.688 5.612 -15.715 1.00 77.50 91 ALA A N 1
ATOM 663 C CA . ALA A 1 91 ? 7.932 6.364 -15.814 1.00 77.50 91 ALA A CA 1
ATOM 664 C C . ALA A 1 91 ? 9.023 5.574 -16.554 1.00 77.50 91 ALA A C 1
ATOM 666 O O . ALA A 1 91 ? 9.684 6.142 -17.419 1.00 77.50 91 ALA A O 1
ATOM 667 N N . GLN A 1 92 ? 9.184 4.274 -16.275 1.00 70.06 92 GLN A N 1
ATOM 668 C CA . GLN A 1 92 ? 10.142 3.414 -16.982 1.00 70.06 92 GLN A CA 1
ATOM 669 C C . GLN A 1 92 ? 9.829 3.323 -18.479 1.00 70.06 92 GLN A C 1
ATOM 671 O O . GLN A 1 92 ? 10.701 3.590 -19.306 1.00 70.06 92 GLN A O 1
ATOM 676 N N . TYR A 1 93 ? 8.579 3.013 -18.833 1.00 75.44 93 TYR A N 1
ATOM 677 C CA . TYR A 1 93 ? 8.138 2.938 -20.228 1.00 75.44 93 TYR A CA 1
ATOM 678 C C . TYR A 1 93 ? 8.261 4.286 -20.945 1.00 75.44 93 TYR A C 1
ATOM 680 O O . TYR A 1 93 ? 8.759 4.360 -22.069 1.00 75.44 93 TYR A O 1
ATOM 688 N N . GLY A 1 94 ? 7.855 5.370 -20.280 1.00 77.31 94 GLY A N 1
ATOM 689 C CA . GLY A 1 94 ? 7.973 6.726 -20.808 1.00 77.31 94 GLY A CA 1
ATOM 690 C C . GLY A 1 94 ? 9.426 7.132 -21.054 1.00 77.31 94 GLY A C 1
ATOM 691 O O . GLY A 1 94 ? 9.733 7.688 -22.110 1.00 77.31 94 GLY A O 1
ATOM 692 N N . ALA A 1 95 ? 10.325 6.808 -20.121 1.00 75.38 95 ALA A N 1
ATOM 693 C CA . ALA A 1 95 ? 11.754 7.065 -20.252 1.00 75.38 95 ALA A CA 1
ATOM 694 C C . ALA A 1 95 ? 12.371 6.255 -21.400 1.00 75.38 95 ALA A C 1
ATOM 696 O O . ALA A 1 95 ? 13.053 6.835 -22.241 1.00 75.38 95 ALA A O 1
ATOM 697 N N . ALA A 1 96 ? 12.078 4.955 -21.500 1.00 71.56 96 ALA A N 1
ATOM 698 C CA . ALA A 1 96 ? 12.560 4.111 -22.595 1.00 71.56 96 ALA A CA 1
ATOM 699 C C . ALA A 1 96 ? 12.087 4.625 -23.969 1.00 71.56 96 ALA A C 1
ATOM 701 O O . ALA A 1 96 ? 12.884 4.768 -24.899 1.00 71.56 96 ALA A O 1
ATOM 702 N N . ALA A 1 97 ? 10.809 4.999 -24.086 1.00 78.50 97 ALA A N 1
ATOM 703 C CA . ALA A 1 97 ? 10.255 5.574 -25.310 1.00 78.50 97 ALA A CA 1
ATOM 704 C C . ALA A 1 97 ? 10.863 6.946 -25.653 1.00 78.50 97 ALA A C 1
ATOM 706 O O . ALA A 1 97 ? 11.000 7.293 -26.828 1.00 78.50 97 ALA A O 1
ATOM 707 N N . LEU A 1 98 ? 11.209 7.757 -24.648 1.00 80.19 98 LEU A N 1
ATOM 708 C CA . LEU A 1 98 ? 11.888 9.036 -24.849 1.00 80.19 98 LEU A CA 1
ATOM 709 C C . LEU A 1 98 ? 13.331 8.831 -25.325 1.00 80.19 98 LEU A C 1
ATOM 711 O O . LEU A 1 98 ? 13.725 9.435 -26.318 1.00 80.19 98 LEU A O 1
ATOM 715 N N . VAL A 1 99 ? 14.088 7.938 -24.681 1.00 76.69 99 VAL A N 1
ATOM 716 C CA . VAL A 1 99 ? 15.457 7.571 -25.084 1.00 76.69 99 VAL A CA 1
ATOM 717 C C . VAL A 1 99 ? 15.476 7.056 -26.522 1.00 76.69 99 VAL A C 1
ATOM 719 O O . VAL A 1 99 ? 16.318 7.478 -27.315 1.00 76.69 99 VAL A O 1
ATOM 722 N N . GLY A 1 100 ? 14.510 6.211 -26.893 1.00 74.25 100 GLY A N 1
ATOM 723 C CA . GLY A 1 100 ? 14.368 5.743 -28.267 1.00 74.25 100 GLY A CA 1
ATOM 724 C C . GLY A 1 100 ? 14.117 6.875 -29.265 1.00 74.25 100 GLY A C 1
ATOM 725 O O . GLY A 1 100 ? 14.793 6.944 -30.291 1.00 74.25 100 GLY A O 1
ATOM 726 N N . ARG A 1 101 ? 13.208 7.808 -28.945 1.00 77.88 101 ARG A N 1
ATOM 727 C CA . ARG A 1 101 ? 12.910 8.982 -29.789 1.00 77.88 101 ARG A CA 1
ATOM 728 C C . ARG A 1 101 ? 14.100 9.925 -29.957 1.00 77.88 101 ARG A C 1
ATOM 730 O O . ARG A 1 101 ? 14.257 10.503 -31.026 1.00 77.88 101 ARG A O 1
ATOM 737 N N . LEU A 1 102 ? 14.947 10.052 -28.938 1.00 81.25 102 LEU A N 1
ATOM 738 C CA . LEU A 1 102 ? 16.169 10.863 -28.979 1.00 81.25 102 LEU A CA 1
ATOM 739 C C . LEU A 1 102 ? 17.326 10.181 -29.733 1.00 81.25 102 LEU A C 1
ATOM 741 O O . LEU A 1 102 ? 18.435 10.704 -29.762 1.00 81.25 102 LEU A O 1
ATOM 745 N N . GLY A 1 103 ? 17.095 9.010 -30.335 1.00 72.94 103 GLY A N 1
ATOM 746 C CA . GLY A 1 103 ? 18.128 8.263 -31.050 1.00 72.94 103 GLY A CA 1
ATOM 747 C C . GLY A 1 103 ? 19.088 7.507 -30.131 1.00 72.94 103 GLY A C 1
ATOM 748 O O . GLY A 1 103 ? 20.080 6.963 -30.613 1.00 72.94 103 GLY A O 1
ATOM 749 N N . GLY A 1 104 ? 18.784 7.402 -28.832 1.00 70.75 104 GLY A N 1
ATOM 750 C CA . GLY A 1 104 ? 19.591 6.659 -27.863 1.00 70.75 104 GLY A CA 1
ATOM 751 C C . GLY A 1 104 ? 19.780 5.194 -28.254 1.00 70.75 104 GLY A C 1
ATOM 752 O O . GLY A 1 104 ? 20.860 4.650 -28.052 1.00 70.75 104 GLY A O 1
ATOM 753 N N . TRP A 1 105 ? 18.794 4.585 -28.927 1.00 68.56 105 TRP A N 1
ATOM 754 C CA . TRP A 1 105 ? 18.944 3.232 -29.475 1.00 68.56 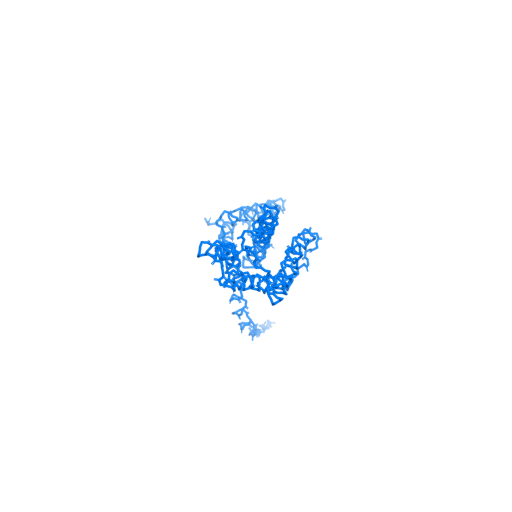105 TRP A CA 1
ATOM 755 C C . TRP A 1 105 ? 20.036 3.125 -30.541 1.00 68.56 105 TRP A C 1
ATOM 757 O O . TRP A 1 105 ? 20.761 2.137 -30.562 1.00 68.56 105 TRP A O 1
ATOM 767 N N . ARG A 1 106 ? 20.222 4.152 -31.378 1.00 68.12 106 ARG A N 1
ATOM 768 C CA . ARG A 1 106 ? 21.312 4.174 -32.368 1.00 68.12 106 ARG A CA 1
ATOM 769 C C . ARG A 1 106 ? 22.669 4.389 -31.702 1.00 68.1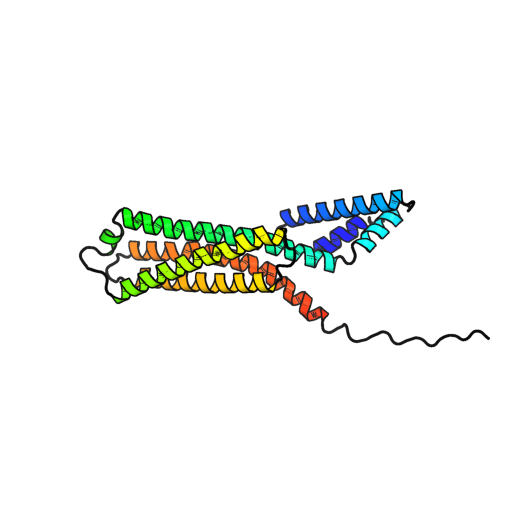2 106 ARG A C 1
ATOM 771 O O . ARG A 1 106 ? 23.644 3.775 -32.109 1.00 68.12 106 ARG A O 1
ATOM 778 N N . ALA A 1 107 ? 22.729 5.210 -30.655 1.00 67.12 107 ALA A N 1
ATOM 779 C CA . ALA A 1 107 ? 23.953 5.406 -29.877 1.00 67.12 107 ALA A CA 1
ATOM 780 C C . ALA A 1 107 ? 24.363 4.146 -29.088 1.00 67.12 107 ALA A C 1
ATOM 782 O O . ALA A 1 107 ? 25.550 3.894 -28.914 1.00 67.12 107 ALA A O 1
ATOM 783 N N . PHE A 1 108 ? 23.388 3.352 -28.639 1.00 66.44 108 PHE A N 1
ATOM 784 C CA . PHE A 1 108 ? 23.606 2.119 -27.881 1.00 66.44 108 PHE A CA 1
ATOM 785 C C . PHE A 1 108 ? 24.183 0.982 -28.743 1.00 66.44 108 PHE A C 1
ATOM 787 O O . PHE A 1 108 ? 25.057 0.252 -28.282 1.00 66.44 108 PHE A O 1
ATOM 794 N N . TRP A 1 109 ? 23.724 0.845 -29.992 1.00 64.44 109 TRP A N 1
ATOM 795 C CA . TRP A 1 109 ? 24.147 -0.227 -30.909 1.00 64.44 109 TRP A CA 1
ATOM 796 C C . TRP A 1 109 ? 25.217 0.197 -31.929 1.00 64.44 109 TRP A C 1
ATOM 798 O O . TRP A 1 109 ? 25.840 -0.650 -32.571 1.00 64.44 109 TRP A O 1
ATOM 808 N N . GLY A 1 110 ? 25.485 1.498 -32.065 1.00 67.69 110 GLY A N 1
ATOM 809 C CA . GLY A 1 110 ? 26.436 2.006 -33.051 1.00 67.69 110 GLY A CA 1
ATOM 810 C C . GLY A 1 110 ? 26.021 1.624 -34.478 1.00 67.69 110 GLY A C 1
ATOM 811 O O . GLY A 1 110 ? 24.898 1.904 -34.893 1.00 67.69 110 GLY A O 1
ATOM 812 N N . ALA A 1 111 ? 26.934 0.998 -35.232 1.00 61.16 111 ALA A N 1
ATOM 813 C CA . ALA A 1 111 ? 26.707 0.526 -36.606 1.00 61.16 111 ALA A CA 1
ATOM 814 C C . ALA A 1 111 ? 26.308 -0.963 -36.711 1.00 61.16 111 ALA A C 1
ATOM 816 O O . ALA A 1 111 ? 26.062 -1.444 -37.814 1.00 61.16 111 ALA A O 1
ATOM 817 N N . GLY A 1 112 ? 26.281 -1.703 -35.597 1.00 65.31 112 GLY A N 1
ATOM 818 C CA . GLY A 1 112 ? 25.890 -3.113 -35.582 1.00 65.31 112 GLY A CA 1
ATOM 819 C C . GLY A 1 112 ? 24.381 -3.268 -35.420 1.00 65.31 112 GLY A C 1
ATOM 820 O O . GLY A 1 112 ? 23.781 -2.608 -34.574 1.00 65.31 112 GLY A O 1
ATOM 821 N N . GLU A 1 113 ? 23.759 -4.141 -36.212 1.00 67.12 113 GLU A N 1
ATOM 822 C CA . GLU A 1 113 ? 22.357 -4.503 -35.996 1.00 67.12 113 GLU A CA 1
ATOM 823 C C . GLU A 1 113 ? 22.228 -5.470 -34.804 1.00 67.12 113 GLU A C 1
ATOM 825 O O . GLU A 1 113 ? 23.071 -6.356 -34.635 1.00 67.12 113 GLU A O 1
ATOM 830 N N . PRO A 1 114 ? 21.201 -5.305 -33.952 1.00 72.38 114 PRO A N 1
ATOM 831 C CA . PRO A 1 114 ? 20.962 -6.208 -32.835 1.00 72.38 114 PRO A CA 1
ATOM 832 C C . PRO A 1 114 ? 20.607 -7.615 -33.329 1.00 72.38 114 PRO A C 1
ATOM 834 O O . PRO A 1 114 ? 19.801 -7.783 -34.243 1.00 72.38 114 PRO A O 1
ATOM 837 N N . ASP A 1 115 ? 21.179 -8.626 -32.674 1.00 80.50 115 ASP A N 1
ATOM 838 C CA . ASP A 1 115 ? 20.915 -10.033 -32.976 1.00 80.50 115 ASP A CA 1
ATOM 839 C C . ASP A 1 115 ? 19.427 -10.403 -32.786 1.00 80.50 115 ASP A C 1
ATOM 841 O O . ASP A 1 115 ? 18.709 -9.828 -31.957 1.00 80.50 115 ASP A O 1
ATOM 845 N N . ALA A 1 116 ? 18.960 -11.410 -33.528 1.00 82.81 116 ALA A N 1
ATOM 846 C CA . ALA A 1 116 ? 17.576 -11.876 -33.495 1.00 82.81 116 ALA A CA 1
ATOM 847 C C . ALA A 1 116 ? 17.144 -12.333 -32.088 1.00 82.81 116 ALA A C 1
ATOM 849 O O . ALA A 1 116 ? 16.000 -12.096 -31.688 1.00 82.81 116 ALA A O 1
ATOM 850 N N . GLY A 1 117 ? 18.062 -12.922 -31.309 1.00 76.69 117 GLY A N 1
ATOM 851 C CA . GLY A 1 117 ? 17.810 -13.295 -29.915 1.00 76.69 117 GLY A CA 1
ATOM 852 C C . GLY A 1 117 ? 17.537 -12.087 -29.012 1.00 76.69 117 GLY A C 1
ATOM 853 O O . GLY A 1 117 ? 16.636 -12.130 -28.171 1.00 76.69 117 GLY A O 1
ATOM 854 N N . TYR A 1 118 ? 18.248 -10.976 -29.228 1.00 75.88 118 TYR A N 1
ATOM 855 C CA . TYR A 1 118 ? 18.031 -9.731 -28.489 1.00 75.88 118 TYR A CA 1
ATOM 856 C C . TYR A 1 118 ? 16.676 -9.106 -28.831 1.00 75.88 118 TYR A C 1
ATOM 858 O O . TYR A 1 118 ? 15.927 -8.728 -27.933 1.00 75.88 118 TYR A O 1
ATOM 866 N N . LEU A 1 119 ? 16.328 -9.035 -30.120 1.00 81.12 119 LEU A N 1
ATOM 867 C CA . LEU A 1 119 ? 15.043 -8.485 -30.563 1.00 81.12 119 LEU A CA 1
ATOM 868 C C . LEU A 1 119 ? 13.854 -9.292 -30.031 1.00 81.12 119 LEU A C 1
ATOM 870 O O . LEU A 1 119 ? 12.840 -8.712 -29.636 1.00 81.12 119 LEU A O 1
ATOM 874 N N . TRP A 1 120 ? 13.982 -10.620 -29.986 1.00 84.06 120 TRP A N 1
ATOM 875 C CA . TRP A 1 120 ? 12.973 -11.486 -29.385 1.00 84.06 120 TRP A CA 1
ATOM 876 C C . TRP A 1 120 ? 12.799 -11.195 -27.890 1.00 84.06 120 TRP A C 1
ATOM 878 O O . TRP A 1 120 ? 11.674 -11.006 -27.425 1.00 84.06 120 TRP A O 1
ATOM 888 N N . LEU A 1 121 ? 13.905 -11.081 -27.148 1.00 77.31 121 LEU A N 1
ATOM 889 C CA . LEU A 1 121 ? 13.886 -10.777 -25.717 1.00 77.31 121 LEU A CA 1
ATOM 890 C C . LEU A 1 121 ? 13.331 -9.371 -25.427 1.00 77.31 121 LEU A C 1
ATOM 892 O O . LEU A 1 121 ? 12.555 -9.193 -24.485 1.00 77.31 121 LEU A O 1
ATOM 896 N N . ALA A 1 122 ? 13.680 -8.382 -26.252 1.00 77.75 122 ALA A N 1
ATOM 897 C CA . ALA A 1 122 ? 13.158 -7.021 -26.162 1.00 77.75 122 ALA A CA 1
ATOM 898 C C . ALA A 1 122 ? 11.635 -7.002 -26.366 1.00 77.75 122 ALA A C 1
ATOM 900 O O . ALA A 1 122 ? 10.905 -6.502 -25.512 1.00 77.75 122 ALA A O 1
ATOM 901 N N . ARG A 1 123 ? 11.136 -7.661 -27.423 1.00 83.00 123 ARG A N 1
ATOM 902 C CA . ARG A 1 123 ? 9.692 -7.825 -27.659 1.00 83.00 123 ARG A CA 1
ATOM 903 C C . ARG A 1 123 ? 8.981 -8.534 -26.514 1.00 83.00 123 ARG A C 1
ATOM 905 O O . ARG A 1 123 ? 7.891 -8.120 -26.130 1.00 83.00 123 ARG A O 1
ATOM 912 N N . ALA A 1 124 ? 9.565 -9.610 -25.991 1.00 77.44 124 ALA A N 1
ATOM 913 C CA . ALA A 1 124 ? 8.993 -10.325 -24.857 1.00 77.44 124 ALA A CA 1
ATOM 914 C C . ALA A 1 124 ? 8.861 -9.389 -23.645 1.00 77.44 124 ALA A C 1
ATOM 916 O O . ALA A 1 124 ? 7.804 -9.334 -23.022 1.00 77.44 124 ALA A O 1
ATOM 917 N N . THR A 1 125 ? 9.895 -8.592 -23.367 1.00 74.75 125 THR A N 1
ATOM 918 C CA . THR A 1 1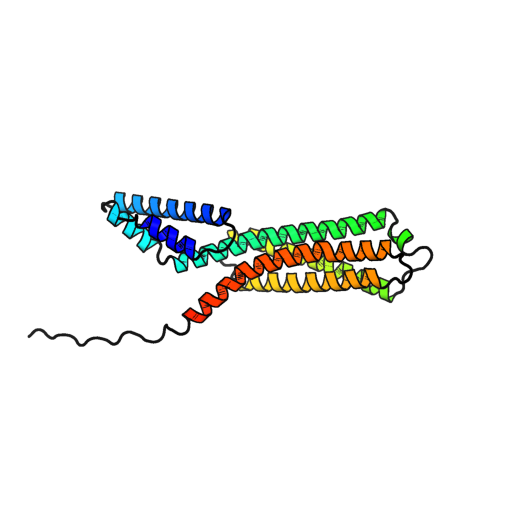25 ? 9.910 -7.618 -22.265 1.00 74.75 125 THR A CA 1
ATOM 919 C C . THR A 1 125 ? 8.833 -6.542 -22.426 1.00 74.75 125 THR A C 1
ATOM 921 O O . THR A 1 125 ? 8.122 -6.256 -21.460 1.00 74.75 125 THR A O 1
ATOM 924 N N . ASP A 1 126 ? 8.650 -6.009 -23.638 1.00 79.19 126 ASP A N 1
ATOM 925 C CA . ASP A 1 126 ? 7.596 -5.030 -23.939 1.00 79.19 126 ASP A CA 1
ATOM 926 C C . ASP A 1 126 ? 6.192 -5.614 -23.716 1.00 79.19 126 ASP A C 1
ATOM 928 O O . ASP A 1 126 ? 5.327 -4.978 -23.107 1.00 79.19 126 ASP A O 1
ATOM 932 N N . VAL A 1 127 ? 5.956 -6.855 -24.160 1.00 79.38 127 VAL A N 1
ATOM 933 C CA . VAL A 1 127 ? 4.679 -7.551 -23.936 1.00 79.38 127 VAL A CA 1
ATOM 934 C C . VAL A 1 127 ? 4.447 -7.779 -22.443 1.00 79.38 127 VAL A C 1
ATOM 936 O O . VAL A 1 127 ? 3.356 -7.503 -21.942 1.00 79.38 127 VAL A O 1
ATOM 939 N N . PHE A 1 128 ? 5.463 -8.240 -21.710 1.00 74.12 128 PHE A N 1
ATOM 940 C CA . PHE A 1 128 ? 5.335 -8.514 -20.281 1.00 74.12 128 PHE A CA 1
ATOM 941 C C . PHE A 1 128 ? 5.087 -7.259 -19.458 1.00 74.12 128 PHE A C 1
ATOM 943 O O . PHE A 1 128 ? 4.221 -7.286 -18.585 1.00 74.12 128 PHE A O 1
ATOM 950 N N . GLY A 1 129 ? 5.778 -6.150 -19.722 1.00 73.00 129 GLY A N 1
ATOM 951 C CA . GLY A 1 129 ? 5.486 -4.932 -18.970 1.00 73.00 129 GLY A CA 1
ATOM 952 C C . GLY A 1 129 ? 4.211 -4.219 -19.445 1.00 73.00 129 GLY A C 1
ATOM 953 O O . GLY A 1 129 ? 3.558 -3.574 -18.627 1.00 73.00 129 GLY A O 1
ATOM 954 N N . GLY A 1 130 ? 3.760 -4.423 -20.689 1.00 76.00 130 GLY A N 1
ATOM 955 C CA . GLY A 1 130 ? 2.397 -4.073 -21.104 1.00 76.00 130 GLY A CA 1
ATOM 956 C C . GLY A 1 130 ? 1.333 -4.841 -20.307 1.00 76.00 130 GLY A C 1
ATOM 957 O O . GLY A 1 130 ? 0.404 -4.245 -19.757 1.00 76.00 130 GLY A O 1
ATOM 958 N N . LEU A 1 131 ? 1.510 -6.157 -20.154 1.00 76.31 131 LEU A N 1
ATOM 959 C CA . LEU A 1 131 ? 0.670 -6.987 -19.284 1.00 76.31 131 LEU A CA 1
ATOM 960 C C . LEU A 1 131 ? 0.769 -6.553 -17.815 1.00 76.31 131 LEU A C 1
ATOM 962 O O . LEU A 1 131 ? -0.248 -6.542 -17.128 1.00 76.31 131 LEU A O 1
ATOM 966 N N . ALA A 1 132 ? 1.946 -6.131 -17.344 1.00 71.88 132 ALA A N 1
ATOM 967 C CA . ALA A 1 132 ? 2.146 -5.582 -16.001 1.00 71.88 132 ALA A CA 1
ATOM 968 C C . ALA A 1 132 ? 1.348 -4.303 -15.754 1.00 71.88 132 ALA A C 1
ATOM 970 O O . ALA A 1 132 ? 0.746 -4.134 -14.694 1.00 71.88 132 ALA A O 1
ATOM 971 N N . LEU A 1 133 ? 1.324 -3.401 -16.735 1.00 74.00 133 LEU A N 1
ATOM 972 C CA . LEU A 1 133 ? 0.530 -2.180 -16.671 1.00 74.00 133 LEU A CA 1
ATOM 973 C C . LEU A 1 133 ? -0.961 -2.508 -16.579 1.00 74.00 133 LEU A C 1
ATOM 975 O O . LEU A 1 133 ? -1.647 -1.985 -15.701 1.00 74.00 133 LEU A O 1
ATOM 979 N N . LEU A 1 134 ? -1.454 -3.424 -17.419 1.00 77.00 134 LEU A N 1
ATOM 980 C CA . LEU A 1 134 ? -2.842 -3.890 -17.353 1.00 77.00 134 LEU A CA 1
ATOM 981 C C . LEU A 1 134 ? -3.151 -4.563 -16.007 1.00 77.00 134 LEU A C 1
ATOM 983 O O . LEU A 1 134 ? -4.176 -4.272 -15.392 1.00 77.00 134 LEU A O 1
ATOM 987 N N . ALA A 1 135 ? -2.236 -5.396 -15.510 1.00 71.19 135 ALA A N 1
ATOM 988 C CA . ALA A 1 135 ? -2.322 -6.043 -14.205 1.00 71.19 135 ALA A CA 1
ATOM 989 C C . ALA A 1 135 ? -2.464 -5.035 -13.061 1.00 71.19 135 ALA A C 1
ATOM 991 O O . ALA A 1 135 ? -3.289 -5.223 -12.171 1.00 71.19 135 ALA A O 1
ATOM 992 N N . ALA A 1 136 ? -1.682 -3.953 -13.089 1.00 70.25 136 ALA A N 1
ATOM 993 C CA . ALA A 1 136 ? -1.694 -2.915 -12.064 1.00 70.25 136 ALA A CA 1
ATOM 994 C C . ALA A 1 136 ? -3.006 -2.107 -12.046 1.00 70.25 136 ALA A C 1
ATOM 996 O O . ALA A 1 136 ? -3.387 -1.572 -11.002 1.00 70.25 136 ALA A O 1
ATOM 997 N N . LEU A 1 137 ? -3.738 -2.047 -13.165 1.00 76.06 137 LEU A N 1
ATOM 998 C CA . LEU A 1 137 ? -5.052 -1.398 -13.232 1.00 76.06 137 LEU A CA 1
ATOM 999 C C . LEU A 1 137 ? -6.146 -2.214 -12.534 1.00 76.06 137 LEU A C 1
ATOM 1001 O O . LEU A 1 137 ? -7.060 -1.628 -11.954 1.00 76.06 137 LEU A O 1
ATOM 1005 N N . ILE A 1 138 ? -6.041 -3.546 -12.536 1.00 73.06 138 ILE A N 1
ATOM 1006 C CA . ILE A 1 138 ? -7.020 -4.462 -11.931 1.00 73.06 138 ILE A CA 1
ATOM 1007 C C . ILE A 1 138 ? -7.317 -4.114 -10.457 1.00 73.06 138 ILE A C 1
ATOM 1009 O O . ILE A 1 138 ? -8.482 -3.842 -10.158 1.00 73.06 138 ILE A O 1
ATOM 1013 N N . PRO A 1 139 ? -6.336 -4.019 -9.529 1.00 66.69 139 PRO A N 1
ATOM 1014 C CA . PRO A 1 139 ? -6.605 -3.632 -8.142 1.00 66.69 139 PRO A CA 1
ATOM 1015 C C . PRO A 1 139 ? -7.171 -2.216 -8.019 1.00 66.69 139 PRO A C 1
ATOM 1017 O O . PRO A 1 139 ? -7.997 -1.973 -7.147 1.00 66.69 139 PRO A O 1
ATOM 1020 N N . ILE A 1 140 ? -6.779 -1.274 -8.882 1.00 72.50 140 ILE A N 1
ATOM 1021 C CA . ILE A 1 140 ? -7.305 0.100 -8.853 1.00 72.50 140 ILE A CA 1
ATOM 1022 C C . ILE A 1 140 ? -8.800 0.106 -9.206 1.00 72.50 140 ILE A C 1
ATOM 1024 O O . ILE A 1 140 ? -9.595 0.766 -8.531 1.00 72.50 140 ILE A O 1
ATOM 1028 N N . VAL A 1 141 ? -9.191 -0.654 -10.232 1.00 74.50 141 VAL A N 1
ATOM 1029 C CA . VAL A 1 141 ? -10.587 -0.803 -10.666 1.00 74.50 141 VAL A CA 1
ATOM 1030 C C . VAL A 1 141 ? -11.403 -1.574 -9.628 1.00 74.50 141 VAL A C 1
ATOM 1032 O O . VAL A 1 141 ? -12.487 -1.117 -9.256 1.00 74.50 141 VAL A O 1
ATOM 1035 N N . LEU A 1 142 ? -10.865 -2.683 -9.110 1.00 69.19 142 LEU A N 1
ATOM 1036 C CA . LEU A 1 142 ? -11.477 -3.492 -8.053 1.00 69.19 142 LEU A CA 1
ATOM 1037 C C . LEU A 1 142 ? -11.660 -2.704 -6.760 1.00 69.19 142 LEU A C 1
ATOM 1039 O O . LEU A 1 142 ? -12.712 -2.811 -6.157 1.00 69.19 142 LEU A O 1
ATOM 1043 N N . LEU A 1 143 ? -10.703 -1.872 -6.344 1.00 65.69 143 LEU A N 1
ATOM 1044 C CA . LEU A 1 143 ? -10.850 -1.027 -5.152 1.00 65.69 143 LEU A CA 1
ATOM 1045 C C . LEU A 1 143 ? -11.830 0.130 -5.383 1.00 65.69 143 LEU A C 1
ATOM 1047 O O . LEU A 1 143 ? -12.525 0.546 -4.459 1.00 65.69 143 LEU A O 1
ATOM 1051 N N . ARG A 1 144 ? -11.922 0.653 -6.614 1.00 69.75 144 ARG A N 1
ATOM 1052 C CA . ARG A 1 144 ? -12.919 1.671 -6.981 1.00 69.75 144 ARG A CA 1
ATOM 1053 C C . ARG A 1 144 ? -14.346 1.107 -6.977 1.00 69.75 144 ARG A C 1
ATOM 1055 O O . ARG A 1 144 ? -15.264 1.832 -6.607 1.00 69.75 144 ARG A O 1
ATOM 1062 N N . HIS A 1 145 ? -14.529 -0.155 -7.368 1.00 64.31 145 HIS A N 1
ATOM 1063 C CA . HIS A 1 145 ? -15.833 -0.833 -7.357 1.00 64.31 145 HIS A CA 1
ATOM 1064 C C . HIS A 1 145 ? -16.149 -1.529 -6.024 1.00 64.31 145 HIS A C 1
ATOM 1066 O O . HIS A 1 145 ? -17.300 -1.542 -5.602 1.00 64.31 145 HIS A O 1
ATOM 1072 N N . GLY A 1 146 ? -15.142 -2.052 -5.328 1.00 54.84 146 GLY A N 1
ATOM 1073 C CA . GLY A 1 146 ? -15.257 -2.820 -4.085 1.00 54.84 146 GLY A CA 1
ATOM 1074 C C . GLY A 1 146 ? -15.692 -1.993 -2.878 1.00 54.84 146 GLY A C 1
ATOM 1075 O O . GLY A 1 146 ? -16.307 -2.526 -1.967 1.00 54.84 146 GLY A O 1
ATOM 1076 N N . LEU A 1 147 ? -15.510 -0.668 -2.911 1.00 51.00 147 LEU A N 1
ATOM 1077 C CA . LEU A 1 147 ? -16.156 0.237 -1.949 1.00 51.00 147 LEU A CA 1
ATOM 1078 C C . LEU A 1 147 ? -17.690 0.264 -2.088 1.00 51.00 147 LEU A C 1
ATOM 1080 O O . LEU A 1 147 ? -18.376 0.642 -1.147 1.00 51.00 147 LEU A O 1
ATOM 1084 N N . ARG A 1 148 ? -18.239 -0.140 -3.243 1.00 49.59 148 ARG A N 1
ATOM 1085 C CA . ARG A 1 148 ? -19.690 -0.259 -3.477 1.00 49.59 148 ARG A CA 1
ATOM 1086 C C . ARG A 1 148 ? -20.215 -1.685 -3.307 1.00 49.59 148 ARG A C 1
ATOM 1088 O O . ARG A 1 148 ? -21.424 -1.867 -3.231 1.00 49.59 148 ARG A O 1
ATOM 1095 N N . HIS A 1 149 ? -19.345 -2.690 -3.281 1.00 48.78 149 HIS A N 1
ATOM 1096 C CA . HIS A 1 149 ? -19.689 -4.093 -3.053 1.00 48.78 149 HIS A CA 1
ATOM 1097 C C . HIS A 1 149 ? -18.691 -4.647 -2.039 1.00 48.78 149 HIS A C 1
ATOM 1099 O O . HIS A 1 149 ? -17.617 -5.107 -2.420 1.00 48.78 149 HIS A O 1
ATOM 1105 N N . ALA A 1 150 ? -19.051 -4.586 -0.754 1.00 50.50 150 ALA A N 1
ATOM 1106 C CA . ALA A 1 150 ? -18.256 -4.984 0.416 1.00 50.50 150 ALA A CA 1
ATOM 1107 C C . ALA A 1 150 ? -17.898 -6.494 0.485 1.00 50.50 150 ALA A C 1
ATOM 1109 O O . ALA A 1 150 ? -17.762 -7.063 1.560 1.00 50.50 150 ALA A O 1
ATOM 1110 N N . TRP A 1 151 ? -17.791 -7.165 -0.663 1.00 51.06 151 TRP A N 1
ATOM 1111 C CA . TRP A 1 151 ? -17.655 -8.612 -0.835 1.00 51.06 151 TRP A CA 1
ATOM 1112 C C . TRP A 1 151 ? -16.404 -9.002 -1.634 1.00 51.06 151 TRP A C 1
ATOM 1114 O O . TRP A 1 151 ? -16.262 -10.149 -2.061 1.00 51.06 151 TRP A O 1
ATOM 1124 N N . VAL A 1 152 ? -15.469 -8.072 -1.858 1.00 54.31 152 VAL A N 1
ATOM 1125 C CA . VAL A 1 152 ? -14.180 -8.406 -2.477 1.00 54.31 152 VAL A CA 1
ATOM 1126 C C . VAL A 1 152 ? -13.324 -9.128 -1.435 1.00 54.31 152 VAL A C 1
ATOM 1128 O O . VAL A 1 152 ? -12.583 -8.511 -0.677 1.00 54.31 152 VAL A O 1
ATOM 1131 N N . GLY A 1 153 ? -13.495 -10.448 -1.351 1.00 59.44 153 GLY A N 1
ATOM 1132 C CA . GLY A 1 153 ? -12.878 -11.273 -0.318 1.00 59.44 153 GLY A CA 1
ATOM 1133 C C . GLY A 1 153 ? -11.338 -11.301 -0.356 1.00 59.44 153 GLY A C 1
ATOM 1134 O O . GLY A 1 153 ? -10.718 -10.975 -1.376 1.00 59.44 153 GLY A O 1
ATOM 1135 N N . PRO A 1 154 ? -10.700 -11.780 0.731 1.00 59.81 154 PRO A N 1
ATOM 1136 C CA . PRO A 1 154 ? -9.240 -11.824 0.898 1.00 59.81 154 PRO A CA 1
ATOM 1137 C C . PRO A 1 154 ? -8.494 -12.609 -0.198 1.00 59.81 154 PRO A C 1
ATOM 1139 O O . PRO A 1 154 ? -7.301 -12.393 -0.421 1.00 59.81 154 PRO A O 1
ATOM 1142 N N . VAL A 1 155 ? -9.185 -13.489 -0.930 1.00 61.50 155 VAL A N 1
ATOM 1143 C CA . VAL A 1 155 ? -8.633 -14.249 -2.065 1.00 61.50 155 VAL A CA 1
ATOM 1144 C C . VAL A 1 155 ? -8.215 -13.332 -3.218 1.00 61.50 155 VAL A C 1
ATOM 1146 O O . VAL A 1 155 ? -7.132 -13.505 -3.770 1.00 61.50 155 VAL A O 1
ATOM 1149 N N . VAL A 1 156 ? -9.019 -12.320 -3.554 1.00 64.12 156 VAL A N 1
ATOM 1150 C CA . VAL A 1 156 ? -8.743 -11.416 -4.687 1.00 64.12 156 VAL A CA 1
ATOM 1151 C C . VAL A 1 156 ? -7.490 -10.584 -4.411 1.00 64.12 156 VAL A C 1
ATOM 1153 O O . VAL A 1 156 ? -6.644 -10.417 -5.291 1.00 64.12 156 VAL A O 1
ATOM 1156 N N . VAL A 1 157 ? -7.324 -10.125 -3.167 1.00 66.56 157 VAL A N 1
ATOM 1157 C CA . VAL A 1 157 ? -6.128 -9.391 -2.727 1.00 66.56 157 VAL A CA 1
ATOM 1158 C C . VAL A 1 157 ? -4.878 -10.266 -2.859 1.00 66.56 157 VAL A C 1
ATOM 1160 O O . VAL A 1 157 ? -3.875 -9.816 -3.412 1.00 66.56 157 VAL A O 1
ATOM 1163 N N . ARG A 1 158 ? -4.943 -11.535 -2.425 1.00 66.25 158 ARG A N 1
ATOM 1164 C CA . ARG A 1 158 ? -3.820 -12.487 -2.518 1.00 66.25 158 ARG A CA 1
ATOM 1165 C C . ARG A 1 158 ? -3.438 -12.812 -3.960 1.00 66.25 158 ARG A C 1
ATOM 1167 O O . ARG A 1 158 ? -2.256 -12.770 -4.289 1.00 66.25 158 ARG A O 1
ATOM 1174 N N . VAL A 1 159 ? -4.417 -13.097 -4.819 1.00 65.19 159 VAL A N 1
ATOM 1175 C CA . VAL A 1 159 ? -4.176 -13.394 -6.242 1.00 65.19 159 VAL A CA 1
ATOM 1176 C C . VAL A 1 159 ? -3.555 -12.189 -6.942 1.00 65.19 159 VAL A C 1
ATOM 1178 O O . VAL A 1 159 ? -2.572 -12.335 -7.663 1.00 65.19 159 VAL A O 1
ATOM 1181 N N . THR A 1 160 ? -4.064 -10.985 -6.669 1.00 67.12 160 THR A N 1
ATOM 1182 C CA . THR A 1 160 ? -3.522 -9.756 -7.259 1.00 67.12 160 THR A CA 1
ATOM 1183 C C . THR A 1 160 ? -2.090 -9.488 -6.785 1.00 67.12 160 THR A C 1
ATOM 1185 O O . THR A 1 160 ? -1.231 -9.128 -7.590 1.00 67.12 160 THR A O 1
ATOM 1188 N N . ALA A 1 161 ? -1.800 -9.712 -5.498 1.00 67.50 161 ALA A N 1
ATOM 1189 C CA . ALA A 1 161 ? -0.457 -9.573 -4.939 1.00 67.50 161 ALA A CA 1
ATOM 1190 C C . ALA A 1 161 ? 0.538 -10.588 -5.527 1.00 67.50 161 ALA A C 1
ATOM 1192 O O . ALA A 1 161 ? 1.644 -10.199 -5.902 1.00 67.50 161 ALA A O 1
ATOM 1193 N N . LEU A 1 162 ? 0.148 -11.863 -5.647 1.00 71.38 162 LEU A N 1
ATOM 1194 C CA . LEU A 1 162 ? 0.975 -12.909 -6.255 1.00 71.38 162 LEU A CA 1
ATOM 1195 C C . LEU A 1 162 ? 1.272 -12.594 -7.721 1.00 71.38 162 LEU A C 1
ATOM 1197 O O . LEU A 1 162 ? 2.425 -12.631 -8.140 1.00 71.38 162 LEU A O 1
ATOM 1201 N N . PHE A 1 163 ? 0.241 -12.241 -8.486 1.00 69.94 163 PHE A N 1
ATOM 1202 C CA . PHE A 1 163 ? 0.392 -11.893 -9.892 1.00 69.94 163 PHE A CA 1
ATOM 1203 C C . PHE A 1 163 ? 1.331 -10.694 -10.073 1.00 69.94 163 PHE A C 1
ATOM 1205 O O . PHE A 1 163 ? 2.253 -10.744 -10.882 1.00 69.94 163 PHE A O 1
ATOM 1212 N N . THR A 1 164 ? 1.170 -9.659 -9.243 1.00 69.06 164 THR A N 1
ATOM 1213 C CA . THR A 1 164 ? 2.062 -8.491 -9.232 1.00 69.06 164 THR A CA 1
ATOM 1214 C C . THR A 1 164 ? 3.509 -8.894 -8.939 1.00 69.06 164 THR A C 1
ATOM 1216 O O . THR A 1 164 ? 4.418 -8.438 -9.626 1.00 69.06 164 THR A O 1
ATOM 1219 N N . ALA A 1 165 ? 3.734 -9.766 -7.950 1.00 70.75 165 ALA A N 1
ATOM 1220 C CA . ALA A 1 165 ? 5.070 -10.242 -7.602 1.00 70.75 165 ALA A CA 1
ATOM 1221 C C . ALA A 1 165 ? 5.732 -10.986 -8.772 1.00 70.75 165 ALA A C 1
ATOM 1223 O O . ALA A 1 165 ? 6.851 -10.645 -9.146 1.00 70.75 165 ALA A O 1
ATOM 1224 N N . VAL A 1 166 ? 5.019 -11.929 -9.398 1.00 75.69 166 VAL A N 1
ATOM 1225 C CA . VAL A 1 166 ? 5.514 -12.686 -10.562 1.00 75.69 166 VAL A CA 1
ATOM 1226 C C . VAL A 1 166 ? 5.911 -11.748 -11.698 1.00 75.69 166 VAL A C 1
ATOM 1228 O O . VAL A 1 166 ? 7.004 -11.865 -12.250 1.00 75.69 166 VAL A O 1
ATOM 1231 N N . VAL A 1 167 ? 5.046 -10.789 -12.025 1.00 70.06 167 VAL A N 1
ATOM 1232 C CA . VAL A 1 167 ? 5.282 -9.870 -13.137 1.00 70.06 167 VAL A CA 1
ATOM 1233 C C . VAL A 1 167 ? 6.459 -8.925 -12.861 1.00 70.06 167 VAL A C 1
ATOM 1235 O O . VAL A 1 167 ? 7.285 -8.707 -13.749 1.00 70.06 167 VAL A O 1
ATOM 1238 N N . VAL A 1 168 ? 6.588 -8.402 -11.637 1.00 70.44 168 VAL A N 1
ATOM 1239 C CA . VAL A 1 168 ? 7.732 -7.561 -11.238 1.00 70.44 168 VAL A CA 1
ATOM 1240 C C . VAL A 1 168 ? 9.040 -8.347 -11.311 1.00 70.44 168 VAL A C 1
ATOM 1242 O O . VAL A 1 168 ? 10.011 -7.846 -11.875 1.00 70.44 168 VAL A O 1
ATOM 1245 N N . THR A 1 169 ? 9.072 -9.579 -10.792 1.00 71.88 169 THR A N 1
ATOM 1246 C CA . THR A 1 169 ? 10.263 -10.437 -10.853 1.00 71.88 169 THR A CA 1
ATOM 1247 C C . THR A 1 169 ? 10.667 -10.710 -12.296 1.00 71.88 169 THR A C 1
ATOM 1249 O O . THR A 1 169 ? 11.824 -10.507 -12.649 1.00 71.88 169 THR A O 1
ATOM 1252 N N . LEU A 1 170 ? 9.714 -11.093 -13.148 1.00 72.88 170 LEU A N 1
ATOM 1253 C CA . LEU A 1 170 ? 9.986 -11.377 -14.554 1.00 72.88 170 LEU A CA 1
ATOM 1254 C C . LEU A 1 170 ? 10.516 -10.144 -15.301 1.00 72.88 170 LEU A C 1
ATOM 1256 O O . LEU A 1 170 ? 11.484 -10.248 -16.055 1.00 72.88 170 LEU A O 1
ATOM 1260 N N . THR A 1 171 ? 9.920 -8.974 -15.050 1.00 69.69 171 THR A N 1
ATOM 1261 C CA . THR A 1 171 ? 10.329 -7.703 -15.667 1.00 69.69 171 THR A CA 1
ATOM 1262 C C . THR A 1 171 ? 11.734 -7.293 -15.219 1.00 69.69 171 THR A C 1
ATOM 1264 O O . THR A 1 171 ? 12.550 -6.909 -16.054 1.00 69.69 171 THR A O 1
ATOM 1267 N N . LEU A 1 172 ? 12.055 -7.428 -13.924 1.00 72.38 172 LEU A N 1
ATOM 1268 C CA . LEU A 1 172 ? 13.402 -7.180 -13.400 1.00 72.38 172 LEU A CA 1
ATOM 1269 C C . LEU A 1 172 ? 14.422 -8.113 -14.063 1.00 72.38 172 LEU A C 1
ATOM 1271 O O . LEU A 1 172 ? 15.446 -7.644 -14.557 1.00 72.38 172 LEU A O 1
ATOM 1275 N N . THR A 1 173 ? 14.148 -9.420 -14.084 1.00 75.50 173 THR A N 1
ATOM 1276 C CA . THR A 1 173 ? 15.071 -10.411 -14.646 1.00 75.50 173 THR A CA 1
ATOM 1277 C C . THR A 1 173 ? 15.332 -10.145 -16.125 1.00 75.50 173 THR A C 1
ATOM 1279 O O . THR A 1 173 ? 16.493 -10.101 -16.527 1.00 75.50 173 THR A O 1
ATOM 1282 N N . CYS A 1 174 ? 14.289 -9.889 -16.922 1.00 69.44 174 CYS A N 1
ATOM 1283 C CA . CYS A 1 174 ? 14.450 -9.569 -18.343 1.00 69.44 174 CYS A CA 1
ATOM 1284 C C . CYS A 1 174 ? 15.186 -8.239 -18.558 1.00 69.44 174 CYS A C 1
ATOM 1286 O O . CYS A 1 174 ? 16.081 -8.171 -19.397 1.00 69.44 174 CYS A O 1
ATOM 1288 N N . GLY A 1 175 ? 14.870 -7.201 -17.774 1.00 70.06 175 GLY A N 1
ATOM 1289 C CA . GLY A 1 175 ? 15.526 -5.894 -17.868 1.00 70.06 175 GLY A CA 1
ATOM 1290 C C . GLY A 1 175 ? 17.022 -5.947 -17.547 1.00 70.06 175 GLY A C 1
ATOM 1291 O O . GLY A 1 175 ? 17.827 -5.355 -18.262 1.00 70.06 175 GLY A O 1
ATOM 1292 N N . VAL A 1 176 ? 17.415 -6.707 -16.519 1.00 72.19 176 VAL A N 1
ATOM 1293 C CA . VAL A 1 176 ? 18.832 -6.939 -16.194 1.00 72.19 176 VAL A CA 1
ATOM 1294 C C . VAL A 1 176 ? 19.521 -7.732 -17.303 1.00 72.19 176 VAL A C 1
ATOM 1296 O O . VAL A 1 176 ? 20.622 -7.368 -17.710 1.00 72.19 176 VAL A O 1
ATOM 1299 N N . LEU A 1 177 ? 18.873 -8.774 -17.834 1.00 74.62 177 LEU A N 1
ATOM 1300 C CA . LEU A 1 177 ? 19.434 -9.576 -18.923 1.00 74.62 177 LEU A CA 1
ATOM 1301 C C . LEU A 1 177 ? 19.697 -8.711 -20.168 1.00 74.62 177 LEU A C 1
ATOM 1303 O O . LEU A 1 177 ? 20.792 -8.744 -20.724 1.00 74.62 177 LEU A O 1
ATOM 1307 N N . LEU A 1 178 ? 18.730 -7.870 -20.551 1.00 69.50 178 LEU A N 1
ATOM 1308 C CA . LEU A 1 178 ? 18.849 -6.934 -21.674 1.00 69.50 178 LEU A CA 1
ATOM 1309 C C . LEU A 1 178 ? 19.953 -5.891 -21.477 1.00 69.50 178 LEU A C 1
ATOM 1311 O O . LEU A 1 178 ? 20.560 -5.466 -22.458 1.00 69.50 178 LEU A O 1
ATOM 1315 N N . ALA A 1 179 ? 20.218 -5.480 -20.235 1.00 70.31 179 ALA A N 1
ATOM 1316 C CA . ALA A 1 179 ? 21.277 -4.526 -19.932 1.00 70.31 179 ALA A CA 1
ATOM 1317 C C . ALA A 1 179 ? 22.682 -5.142 -20.029 1.00 70.31 179 ALA A C 1
ATOM 1319 O O . ALA A 1 179 ? 23.619 -4.412 -20.330 1.00 70.31 179 ALA A O 1
ATOM 1320 N N . VAL A 1 180 ? 22.835 -6.449 -19.781 1.00 71.56 180 VAL A N 1
ATOM 1321 C CA . VAL A 1 180 ? 24.143 -7.131 -19.676 1.00 71.56 180 VAL A CA 1
ATOM 1322 C C . VAL A 1 180 ? 24.539 -7.886 -20.953 1.00 71.56 180 VAL A C 1
ATOM 1324 O O . VAL A 1 180 ? 25.726 -8.038 -21.222 1.00 71.56 180 VAL A O 1
ATOM 1327 N N . LEU A 1 181 ? 23.572 -8.346 -21.753 1.00 70.38 181 LEU A N 1
ATOM 1328 C CA . LEU A 1 181 ? 23.818 -9.100 -22.994 1.00 70.38 181 LEU A CA 1
ATOM 1329 C C . LEU A 1 181 ? 24.669 -8.380 -24.068 1.00 70.38 181 LEU A C 1
ATOM 1331 O O . LEU A 1 181 ? 25.433 -9.063 -24.751 1.00 70.38 181 LEU A O 1
ATOM 1335 N N . PRO A 1 182 ? 24.581 -7.052 -24.269 1.00 65.81 182 PRO A N 1
ATOM 1336 C CA . PRO A 1 182 ? 25.386 -6.372 -25.282 1.00 65.81 182 PRO A CA 1
ATOM 1337 C C . PRO A 1 182 ? 26.843 -6.210 -24.813 1.00 65.81 182 PRO A C 1
ATOM 1339 O O . PRO A 1 182 ? 27.144 -5.358 -23.981 1.00 65.81 182 PRO A O 1
ATOM 1342 N N . SER A 1 183 ? 27.774 -6.981 -25.386 1.00 58.56 183 SER A N 1
ATOM 1343 C CA . SER A 1 183 ? 29.219 -6.877 -25.097 1.00 58.56 183 SER A CA 1
ATOM 1344 C C . SER A 1 183 ? 29.870 -5.595 -25.637 1.00 58.56 183 SER A C 1
ATOM 1346 O O . SER A 1 183 ? 30.976 -5.243 -25.233 1.00 58.56 183 SER A O 1
ATOM 1348 N N . SER A 1 184 ? 29.185 -4.895 -26.545 1.00 60.91 184 SER A N 1
ATOM 1349 C CA . SER A 1 184 ? 29.616 -3.637 -27.162 1.00 60.91 184 SER A CA 1
ATOM 1350 C C . SER A 1 184 ? 29.207 -2.394 -26.370 1.00 60.91 184 SER A C 1
ATOM 1352 O O . SER A 1 184 ? 29.694 -1.299 -26.656 1.00 60.91 184 SER A O 1
ATOM 1354 N N . ALA A 1 185 ? 28.310 -2.532 -25.390 1.00 62.28 185 ALA A N 1
ATOM 1355 C CA . ALA A 1 185 ? 27.881 -1.409 -24.575 1.00 62.28 185 ALA A CA 1
ATOM 1356 C C . ALA A 1 185 ? 29.006 -1.023 -23.605 1.00 62.28 185 ALA A C 1
ATOM 1358 O O . ALA A 1 185 ? 29.448 -1.825 -22.783 1.00 62.28 185 ALA A O 1
ATOM 1359 N N . GLY A 1 186 ? 29.465 0.229 -23.681 1.00 67.00 186 GLY A N 1
ATOM 1360 C CA . GLY A 1 186 ? 30.454 0.748 -22.740 1.00 67.00 186 GLY A CA 1
ATOM 1361 C C . GLY A 1 186 ? 29.980 0.612 -21.282 1.00 67.00 186 GLY A C 1
ATOM 1362 O O . GLY A 1 186 ? 28.773 0.660 -21.023 1.00 67.00 186 GLY A O 1
ATOM 1363 N N . PRO A 1 187 ? 30.900 0.498 -20.307 1.00 70.25 187 PRO A N 1
ATOM 1364 C CA . PRO A 1 187 ? 30.577 0.211 -18.907 1.00 70.25 187 PRO A CA 1
ATOM 1365 C C . PRO A 1 187 ? 29.591 1.206 -18.278 1.00 70.25 187 PRO A C 1
ATOM 1367 O O . PRO A 1 187 ? 28.814 0.833 -17.412 1.00 70.25 187 PRO A O 1
ATOM 1370 N N . MET A 1 188 ? 29.560 2.466 -18.725 1.00 65.44 188 MET A N 1
ATOM 1371 C CA . MET A 1 188 ? 28.586 3.454 -18.239 1.00 65.44 188 MET A CA 1
ATOM 1372 C C . MET A 1 188 ? 27.149 3.166 -18.695 1.00 65.44 188 MET A C 1
ATOM 1374 O O . MET A 1 188 ? 26.201 3.460 -17.971 1.00 65.44 188 MET A O 1
ATOM 1378 N N . VAL A 1 189 ? 26.976 2.591 -19.884 1.00 66.81 189 VAL A N 1
ATOM 1379 C CA . VAL A 1 189 ? 25.667 2.319 -20.487 1.00 66.81 189 VAL A CA 1
ATOM 1380 C C . VAL A 1 189 ? 25.030 1.081 -19.850 1.00 66.81 189 VAL A C 1
ATOM 1382 O O . VAL A 1 189 ? 23.850 1.099 -19.500 1.00 66.81 189 VAL A O 1
ATOM 1385 N N . THR A 1 190 ? 25.830 0.041 -19.611 1.00 68.38 190 THR A N 1
ATOM 1386 C CA . THR A 1 190 ? 25.447 -1.143 -18.825 1.00 68.38 190 THR A CA 1
ATOM 1387 C C . THR A 1 190 ? 25.071 -0.751 -17.393 1.00 68.38 190 THR A C 1
ATOM 1389 O O . THR A 1 190 ? 24.015 -1.151 -16.904 1.00 68.38 190 THR A O 1
ATOM 1392 N N . LEU A 1 191 ? 25.859 0.108 -16.735 1.00 69.81 191 LEU A N 1
ATOM 1393 C CA . LEU A 1 191 ? 25.565 0.586 -15.376 1.00 69.81 191 LEU A CA 1
ATOM 1394 C C . LEU A 1 191 ? 24.275 1.423 -15.314 1.00 69.81 191 LEU A C 1
ATOM 1396 O O . LEU A 1 191 ? 23.481 1.261 -14.384 1.00 69.81 191 LEU A O 1
ATOM 1400 N N . ALA A 1 192 ? 24.016 2.269 -16.316 1.00 69.19 192 ALA A N 1
ATOM 1401 C CA . ALA A 1 192 ? 22.773 3.034 -16.436 1.00 69.19 192 ALA A CA 1
ATOM 1402 C C . ALA A 1 192 ? 21.544 2.136 -16.680 1.00 69.19 192 ALA A C 1
ATOM 1404 O O . ALA A 1 192 ? 20.509 2.320 -16.039 1.00 69.19 192 ALA A O 1
ATOM 1405 N N . GLY A 1 193 ? 21.656 1.125 -17.549 1.00 67.94 193 GLY A N 1
ATOM 1406 C CA . GLY A 1 193 ? 20.583 0.156 -17.796 1.00 67.94 193 GLY A CA 1
ATOM 1407 C C . GLY A 1 193 ? 20.254 -0.686 -16.560 1.00 67.94 193 GLY A C 1
ATOM 1408 O O . GLY A 1 193 ? 19.091 -0.797 -16.168 1.00 67.94 193 GLY A O 1
ATOM 1409 N N . VAL A 1 194 ? 21.282 -1.217 -15.888 1.00 70.25 194 VAL A N 1
ATOM 1410 C CA . VAL A 1 194 ? 21.112 -2.020 -14.667 1.00 70.25 194 VAL A CA 1
ATOM 1411 C C . VAL A 1 194 ? 20.536 -1.172 -13.535 1.00 70.25 194 VAL A C 1
ATOM 1413 O O . VAL A 1 194 ? 19.585 -1.597 -12.886 1.00 70.25 194 VAL A O 1
ATOM 1416 N N . SER A 1 195 ? 21.036 0.046 -13.312 1.00 68.94 195 SER A N 1
ATOM 1417 C CA . SER A 1 195 ? 20.482 0.934 -12.277 1.00 68.94 195 SER A CA 1
ATOM 1418 C C . SER A 1 195 ? 19.031 1.341 -12.569 1.00 68.94 195 SER A C 1
ATOM 1420 O O . SER A 1 195 ? 18.204 1.318 -11.655 1.00 68.94 195 SER A O 1
ATOM 1422 N N . GLY A 1 196 ? 18.683 1.600 -13.834 1.00 66.88 196 GLY A N 1
ATOM 1423 C CA . GLY A 1 196 ? 17.312 1.882 -14.277 1.00 66.88 196 GLY A CA 1
ATOM 1424 C C . GLY A 1 196 ? 16.331 0.711 -14.124 1.00 66.88 196 GLY A C 1
ATOM 1425 O O . GLY A 1 196 ? 15.129 0.939 -13.985 1.00 66.88 196 GLY A O 1
ATOM 1426 N N . ALA A 1 197 ? 16.816 -0.534 -14.098 1.00 67.38 197 ALA A N 1
ATOM 1427 C CA . ALA A 1 197 ? 16.003 -1.721 -13.824 1.00 67.38 197 ALA A CA 1
ATOM 1428 C C . ALA A 1 197 ? 15.937 -2.050 -12.321 1.00 67.38 197 ALA A C 1
ATOM 1430 O O . ALA A 1 197 ? 14.863 -2.340 -11.786 1.00 67.38 197 ALA A O 1
ATOM 1431 N N . VAL A 1 198 ? 17.075 -1.984 -11.624 1.00 70.75 198 VAL A N 1
ATOM 1432 C CA . VAL A 1 198 ? 17.228 -2.453 -10.238 1.00 70.75 198 VAL A CA 1
ATOM 1433 C C . VAL A 1 198 ? 16.654 -1.466 -9.228 1.00 70.75 198 VAL A C 1
ATOM 1435 O O . VAL A 1 198 ? 15.919 -1.885 -8.339 1.00 70.75 198 VAL A O 1
ATOM 1438 N N . VAL A 1 199 ? 16.934 -0.164 -9.351 1.00 73.38 199 VAL A N 1
ATOM 1439 C CA . VAL A 1 199 ? 16.483 0.851 -8.377 1.00 73.38 199 VAL A CA 1
ATOM 1440 C C . VAL A 1 199 ? 14.952 0.908 -8.256 1.00 73.38 199 VAL A C 1
ATOM 1442 O O . VAL A 1 199 ? 14.439 0.763 -7.142 1.00 73.38 199 VAL A O 1
ATOM 1445 N N . PRO A 1 200 ? 14.183 1.065 -9.349 1.00 66.62 200 PRO A N 1
ATOM 1446 C CA . PRO A 1 200 ? 12.722 1.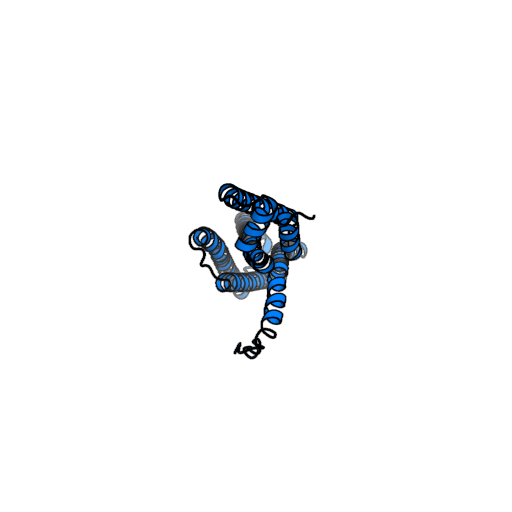071 -9.269 1.00 66.62 200 PRO A CA 1
ATOM 1447 C C . PRO A 1 200 ? 12.148 -0.264 -8.790 1.00 66.62 200 PRO A C 1
ATOM 1449 O O . PRO A 1 200 ? 11.218 -0.273 -7.986 1.00 66.62 200 PRO A O 1
ATOM 1452 N N . SER A 1 201 ? 12.726 -1.391 -9.200 1.00 65.31 201 SER A N 1
ATOM 1453 C CA . SER A 1 201 ? 12.254 -2.707 -8.765 1.00 65.31 201 SER A CA 1
ATOM 1454 C C . SER A 1 201 ? 12.556 -2.984 -7.291 1.00 65.31 201 SER A C 1
ATOM 1456 O O . SER A 1 201 ? 11.733 -3.579 -6.602 1.00 65.31 201 SER A O 1
ATOM 1458 N N . ALA A 1 202 ? 13.682 -2.494 -6.765 1.00 68.81 202 ALA A N 1
ATOM 1459 C CA . ALA A 1 202 ? 13.998 -2.537 -5.341 1.00 68.81 202 ALA A CA 1
ATOM 1460 C C . ALA A 1 202 ? 13.048 -1.645 -4.528 1.00 68.81 202 ALA A C 1
ATOM 1462 O O . ALA A 1 202 ? 12.584 -2.054 -3.466 1.00 68.81 202 ALA A O 1
ATOM 1463 N N . LEU A 1 203 ? 12.688 -0.460 -5.038 1.00 69.75 203 LEU A N 1
ATOM 1464 C CA . LEU A 1 203 ? 11.678 0.407 -4.418 1.00 69.75 203 LEU A CA 1
ATOM 1465 C C . LEU A 1 203 ? 10.297 -0.262 -4.387 1.00 69.75 203 LEU A C 1
ATOM 1467 O O . LEU A 1 203 ? 9.611 -0.227 -3.361 1.00 69.75 203 LEU A O 1
ATOM 1471 N N . VAL A 1 204 ? 9.917 -0.917 -5.484 1.00 68.50 204 VAL A N 1
ATOM 1472 C CA . VAL A 1 204 ? 8.679 -1.691 -5.597 1.00 68.50 204 VAL A CA 1
ATOM 1473 C C . VAL A 1 204 ? 8.690 -2.881 -4.638 1.00 68.50 204 VAL A C 1
ATOM 1475 O O . VAL A 1 204 ? 7.755 -3.015 -3.851 1.00 68.50 204 VAL A O 1
ATOM 1478 N N . LEU A 1 205 ? 9.750 -3.690 -4.614 1.00 67.50 205 LEU A N 1
ATOM 1479 C CA . LEU A 1 205 ? 9.889 -4.830 -3.703 1.00 67.50 205 LEU A CA 1
ATOM 1480 C C . LEU A 1 205 ? 9.929 -4.393 -2.235 1.00 67.50 205 LEU A C 1
ATOM 1482 O O . LEU A 1 205 ? 9.284 -5.018 -1.401 1.00 67.50 205 LEU A O 1
ATOM 1486 N N . ALA A 1 206 ? 10.582 -3.278 -1.903 1.00 66.75 206 ALA A N 1
ATOM 1487 C CA . ALA A 1 206 ? 10.558 -2.710 -0.556 1.00 66.75 206 ALA A CA 1
ATOM 1488 C C . ALA A 1 206 ? 9.163 -2.180 -0.172 1.00 66.75 206 ALA A C 1
ATOM 1490 O O . ALA A 1 206 ? 8.778 -2.203 0.999 1.00 66.75 206 ALA A O 1
ATOM 1491 N N . SER A 1 207 ? 8.376 -1.683 -1.131 1.00 65.75 207 SER A N 1
ATOM 1492 C CA . SER A 1 207 ? 6.979 -1.285 -0.895 1.00 65.75 207 SER A CA 1
ATOM 1493 C C . SER A 1 207 ? 6.046 -2.496 -0.732 1.00 65.75 207 SER A C 1
ATOM 1495 O O . SER A 1 207 ? 5.201 -2.513 0.167 1.00 65.75 207 SER A O 1
ATOM 1497 N N . ALA A 1 208 ? 6.263 -3.549 -1.525 1.00 63.19 208 ALA A N 1
ATOM 1498 C CA . ALA A 1 208 ? 5.534 -4.806 -1.451 1.00 63.19 208 ALA A CA 1
ATOM 1499 C C . ALA A 1 208 ? 5.868 -5.564 -0.159 1.00 63.19 208 ALA A C 1
ATOM 1501 O O . ALA A 1 208 ? 4.955 -5.975 0.546 1.00 63.19 208 ALA A O 1
ATOM 1502 N N . GLY A 1 209 ? 7.143 -5.654 0.228 1.00 58.47 209 GLY A N 1
ATOM 1503 C CA . GLY A 1 209 ? 7.591 -6.284 1.473 1.00 58.47 209 GLY A CA 1
ATOM 1504 C C . GLY A 1 209 ? 7.020 -5.603 2.717 1.00 58.47 209 GLY A C 1
ATOM 1505 O O . GLY A 1 209 ? 6.533 -6.274 3.622 1.00 58.47 209 GLY A O 1
ATOM 1506 N N . ARG A 1 210 ? 6.951 -4.264 2.724 1.00 64.06 210 ARG A N 1
ATOM 1507 C CA . ARG A 1 210 ? 6.254 -3.515 3.786 1.00 64.06 210 ARG A CA 1
ATOM 1508 C C . ARG A 1 210 ? 4.754 -3.818 3.834 1.00 64.06 210 ARG A C 1
ATOM 1510 O O . ARG A 1 210 ? 4.188 -3.851 4.918 1.00 64.06 210 ARG A O 1
ATOM 1517 N N . SER A 1 211 ? 4.129 -4.084 2.688 1.00 59.34 211 SER A N 1
ATOM 1518 C CA . SER A 1 211 ? 2.716 -4.484 2.611 1.00 59.34 211 SER A CA 1
ATOM 1519 C C . SER A 1 211 ? 2.502 -5.932 3.089 1.00 59.34 211 SER A C 1
ATOM 1521 O O . SER A 1 211 ? 1.550 -6.212 3.813 1.00 59.34 211 SER A O 1
ATOM 1523 N N . TRP A 1 212 ? 3.418 -6.844 2.751 1.00 56.59 212 TRP A N 1
ATOM 1524 C CA . TRP A 1 212 ? 3.388 -8.248 3.171 1.00 56.59 212 TRP A CA 1
ATOM 1525 C C . TRP A 1 212 ? 3.657 -8.430 4.664 1.00 56.59 212 TRP A C 1
ATOM 1527 O O . TRP A 1 212 ? 2.990 -9.246 5.282 1.00 56.59 212 TRP A O 1
ATOM 1537 N N . LEU A 1 213 ? 4.558 -7.657 5.273 1.00 59.22 213 LEU A N 1
ATOM 1538 C CA . LEU A 1 213 ? 4.799 -7.710 6.723 1.00 59.22 213 LEU A CA 1
ATOM 1539 C C . LEU A 1 213 ? 3.569 -7.274 7.534 1.00 59.22 213 LEU A C 1
ATOM 1541 O O . LEU A 1 213 ? 3.314 -7.808 8.611 1.00 59.22 213 LEU A O 1
ATOM 1545 N N . VAL A 1 214 ? 2.772 -6.349 6.993 1.00 57.44 214 VAL A N 1
ATOM 1546 C CA . VAL A 1 214 ? 1.491 -5.944 7.589 1.00 57.44 214 VAL A CA 1
ATOM 1547 C C . VAL A 1 214 ? 0.447 -7.060 7.453 1.00 57.44 214 VAL A C 1
ATOM 1549 O O . VAL A 1 214 ? -0.263 -7.345 8.414 1.00 57.44 214 VAL A O 1
ATOM 1552 N N . ALA A 1 215 ? 0.398 -7.749 6.307 1.00 53.12 215 ALA A N 1
ATOM 1553 C CA . ALA A 1 215 ? -0.548 -8.839 6.059 1.00 53.12 215 ALA A CA 1
ATOM 1554 C C . ALA A 1 215 ? -0.176 -10.160 6.765 1.00 53.12 215 ALA A C 1
ATOM 1556 O O . ALA A 1 215 ? -1.043 -10.815 7.337 1.00 53.12 215 ALA A O 1
ATOM 1557 N N . ALA A 1 216 ? 1.096 -10.563 6.771 1.00 49.25 216 ALA A N 1
ATOM 1558 C CA . ALA A 1 216 ? 1.562 -11.833 7.333 1.00 49.25 216 ALA A CA 1
ATOM 1559 C C . ALA A 1 216 ? 1.347 -11.911 8.849 1.00 49.25 216 ALA A C 1
ATOM 1561 O O . ALA A 1 216 ? 0.996 -12.972 9.364 1.00 49.25 216 ALA A O 1
ATOM 1562 N N . GLY A 1 217 ? 1.427 -10.771 9.542 1.00 48.19 217 GLY A N 1
ATOM 1563 C CA . GLY A 1 217 ? 1.121 -10.677 10.965 1.00 48.19 217 GLY A CA 1
ATOM 1564 C C . GLY A 1 217 ? -0.334 -11.012 11.340 1.00 48.19 217 GLY A C 1
ATOM 1565 O O . GLY A 1 217 ? -0.601 -11.207 12.523 1.00 48.19 217 GLY A O 1
ATOM 1566 N N . SER A 1 218 ? -1.260 -11.088 10.373 1.00 49.25 218 SER A N 1
ATOM 1567 C CA . SER A 1 218 ? -2.652 -11.521 10.591 1.00 49.25 218 SER A CA 1
ATOM 1568 C C . SER A 1 218 ? -2.828 -13.047 10.600 1.00 49.25 218 SER A C 1
ATOM 1570 O O . SER A 1 218 ? -3.762 -13.553 11.217 1.00 49.25 218 SER A O 1
ATOM 1572 N N . THR A 1 219 ? -1.920 -13.791 9.957 1.00 45.00 219 THR A N 1
ATOM 1573 C CA . THR A 1 219 ? -2.046 -15.249 9.775 1.00 45.00 219 THR A CA 1
ATOM 1574 C C . THR A 1 219 ? -1.678 -16.022 11.043 1.00 45.00 219 THR A C 1
ATOM 1576 O O . THR A 1 219 ? -2.346 -16.998 11.374 1.00 45.00 219 THR A O 1
ATOM 1579 N N . ASP A 1 220 ? -0.685 -15.545 11.800 1.00 41.81 220 ASP A N 1
ATOM 1580 C CA . ASP A 1 220 ? -0.225 -16.194 13.042 1.00 41.81 220 ASP A CA 1
ATOM 1581 C C . ASP A 1 220 ? -1.274 -16.144 14.168 1.00 41.81 220 ASP A C 1
ATOM 1583 O O . ASP A 1 220 ? -1.428 -17.091 14.937 1.00 41.81 220 ASP A O 1
ATOM 1587 N N . SER A 1 221 ? -2.087 -15.082 14.224 1.00 45.28 221 SER A N 1
ATOM 1588 C CA . SER A 1 221 ? -3.185 -14.978 15.201 1.00 45.28 221 SER A CA 1
ATOM 1589 C C . SER A 1 221 ? -4.400 -15.849 14.852 1.00 45.28 221 SER A C 1
ATOM 1591 O O . SER A 1 221 ? -5.208 -16.144 15.734 1.00 45.28 221 SER A O 1
ATOM 1593 N N . GLY A 1 222 ? -4.553 -16.255 13.586 1.00 37.19 222 GLY A N 1
ATOM 1594 C CA . GLY A 1 222 ? -5.662 -17.097 13.124 1.00 37.19 222 GLY A CA 1
ATOM 1595 C C . GLY A 1 222 ? -5.435 -18.591 13.361 1.00 37.19 222 GLY A C 1
ATOM 1596 O O . GLY A 1 222 ? -6.378 -19.306 13.693 1.00 37.19 222 GLY A O 1
ATOM 1597 N N . ILE A 1 223 ? -4.188 -19.062 13.251 1.00 37.78 223 ILE A N 1
ATOM 1598 C CA . ILE A 1 223 ? -3.858 -20.490 13.399 1.00 37.78 223 ILE A CA 1
ATOM 1599 C C . ILE A 1 223 ? -3.880 -20.918 14.875 1.00 37.78 223 ILE A C 1
ATOM 1601 O O . ILE A 1 223 ? -4.368 -22.003 15.183 1.00 37.78 223 ILE A O 1
ATOM 1605 N N . HIS A 1 224 ? -3.489 -20.045 15.810 1.00 37.00 224 HIS A N 1
ATOM 1606 C CA . HIS A 1 224 ? -3.592 -20.351 17.243 1.00 37.00 224 HIS A CA 1
ATOM 1607 C C . HIS A 1 224 ? -5.026 -20.352 17.797 1.00 37.00 224 HIS A C 1
ATOM 1609 O O . HIS A 1 224 ? -5.258 -20.912 18.860 1.00 37.00 224 HIS A O 1
ATOM 1615 N N . CYS A 1 225 ? -6.011 -19.790 17.088 1.00 43.62 225 CYS A N 1
ATOM 1616 C CA . CYS A 1 225 ? -7.395 -19.738 17.574 1.00 43.62 225 CYS A CA 1
ATOM 1617 C C . CYS A 1 225 ? -8.255 -20.942 17.131 1.00 43.62 225 CYS A C 1
ATOM 1619 O O . CYS A 1 225 ? -9.382 -21.087 17.600 1.00 43.62 225 CYS A O 1
ATOM 1621 N N . GLY A 1 226 ? -7.746 -21.796 16.233 1.00 33.44 226 GLY A N 1
ATOM 1622 C CA . GLY A 1 226 ? -8.463 -22.975 15.728 1.00 33.44 226 GLY A CA 1
ATOM 1623 C C . GLY A 1 226 ? -8.314 -24.241 16.579 1.00 33.44 226 GLY A C 1
ATOM 1624 O O . GLY A 1 226 ? -9.087 -25.177 16.392 1.00 33.44 226 GLY A O 1
ATOM 1625 N N . ALA A 1 227 ? -7.350 -24.284 17.505 1.00 38.34 227 ALA A N 1
ATOM 1626 C CA . ALA A 1 227 ? -7.038 -25.492 18.277 1.00 38.34 227 ALA A CA 1
ATOM 1627 C C . ALA A 1 227 ? -7.727 -25.561 19.656 1.00 38.34 227 ALA A C 1
ATOM 1629 O O . ALA A 1 227 ? -7.973 -26.659 20.147 1.00 38.34 227 ALA A O 1
ATOM 1630 N N . ASP A 1 228 ? -8.132 -24.427 20.239 1.00 42.84 228 ASP A N 1
ATOM 1631 C CA . ASP A 1 228 ? -8.612 -24.379 21.635 1.00 42.84 228 ASP A CA 1
ATOM 1632 C C . ASP A 1 228 ? -10.151 -24.342 21.778 1.00 42.84 228 ASP A C 1
ATOM 1634 O O . ASP A 1 228 ? -10.687 -24.197 22.875 1.00 42.84 228 ASP A O 1
ATOM 1638 N N . GLY A 1 229 ? -10.895 -24.476 20.672 1.00 42.91 229 GLY A N 1
ATOM 1639 C CA . GLY A 1 229 ? -12.353 -24.282 20.634 1.00 42.91 229 GLY A CA 1
ATOM 1640 C C . GLY A 1 229 ? -13.238 -25.526 20.810 1.00 42.91 229 GLY A C 1
ATOM 1641 O O . GLY A 1 229 ? -14.457 -25.375 20.836 1.00 42.91 229 GLY A O 1
ATOM 1642 N N . ILE A 1 230 ? -12.686 -26.745 20.919 1.00 41.66 230 ILE A N 1
ATOM 1643 C CA . ILE A 1 230 ? -13.480 -27.999 20.979 1.00 41.66 230 ILE A CA 1
ATOM 1644 C C . ILE A 1 230 ? -13.407 -28.668 22.362 1.00 41.66 230 ILE A C 1
ATOM 1646 O O . ILE A 1 230 ? -13.172 -29.864 22.487 1.00 41.66 230 ILE A O 1
ATOM 1650 N N . LEU A 1 231 ? -13.643 -27.909 23.431 1.00 41.91 231 LEU A N 1
ATOM 1651 C CA . LEU A 1 231 ? -14.002 -28.466 24.740 1.00 41.91 231 LEU A CA 1
ATOM 1652 C C . LEU A 1 231 ? -15.205 -27.686 25.277 1.00 41.91 231 LEU A C 1
ATOM 1654 O O . LEU A 1 231 ? -15.080 -26.698 25.996 1.00 41.91 231 LEU A O 1
ATOM 1658 N N . GLY A 1 232 ? -16.393 -28.115 24.848 1.00 38.69 232 GLY A N 1
ATOM 1659 C CA . GLY A 1 232 ? -17.666 -27.564 25.302 1.00 38.69 232 GLY A CA 1
ATOM 1660 C C . GLY A 1 232 ? -17.892 -27.778 26.809 1.00 38.69 232 GLY A C 1
ATOM 1661 O O . GLY A 1 232 ? -17.407 -28.760 27.378 1.00 38.69 232 GLY A O 1
ATOM 1662 N N . PRO A 1 233 ? -18.632 -26.877 27.481 1.00 43.09 233 PRO A N 1
ATOM 1663 C CA . PRO A 1 233 ? -18.859 -26.956 28.917 1.00 43.09 233 PRO A CA 1
ATOM 1664 C C . PRO A 1 233 ? -19.753 -28.147 29.292 1.00 43.09 233 PRO A C 1
ATOM 1666 O O . PRO A 1 233 ? -20.848 -28.339 28.764 1.00 43.09 233 PRO A O 1
ATOM 1669 N N . LYS A 1 234 ? -19.268 -28.931 30.257 1.00 44.12 234 LYS A N 1
ATOM 1670 C CA . LYS A 1 234 ? -19.962 -30.045 30.915 1.00 44.12 234 LYS A CA 1
ATOM 1671 C C . LYS A 1 234 ? -21.196 -29.509 31.676 1.00 44.12 234 LYS A C 1
ATOM 1673 O O . LYS A 1 234 ? -21.027 -28.602 32.491 1.00 44.12 234 LYS A O 1
ATOM 1678 N N . PRO A 1 235 ? -22.418 -30.032 31.463 1.00 39.91 235 PRO A N 1
ATOM 1679 C CA . PRO A 1 235 ? -23.602 -29.545 32.169 1.00 39.91 235 PRO A CA 1
ATOM 1680 C C . PRO A 1 235 ? -23.587 -29.964 33.649 1.00 39.91 235 PRO A C 1
ATOM 1682 O O . PRO A 1 235 ? -23.357 -31.129 33.980 1.00 39.91 235 PRO A O 1
ATOM 1685 N N . LEU A 1 236 ? -23.833 -28.998 34.540 1.00 48.88 236 LEU A N 1
ATOM 1686 C CA . LEU A 1 236 ? -24.025 -29.210 35.978 1.00 48.88 236 LEU A CA 1
ATOM 1687 C C . LEU A 1 236 ? -25.391 -29.874 36.251 1.00 48.88 236 LEU A C 1
ATOM 1689 O O . LEU A 1 236 ? -26.381 -29.498 35.618 1.00 48.88 236 LEU A O 1
ATOM 1693 N N . PRO A 1 237 ? -25.486 -30.828 37.197 1.00 47.22 237 PRO A N 1
ATOM 1694 C CA . PRO A 1 237 ? -26.742 -31.496 37.514 1.00 47.22 237 PRO A CA 1
ATOM 1695 C C . PRO A 1 237 ? -27.702 -30.579 38.284 1.00 47.22 237 PRO A C 1
ATOM 1697 O O . PRO A 1 237 ? -27.339 -29.931 39.267 1.00 47.22 237 PRO A O 1
ATOM 1700 N N . ALA A 1 238 ? -28.953 -30.560 37.823 1.00 49.62 238 ALA A N 1
ATOM 1701 C CA . ALA A 1 238 ? -30.055 -29.790 38.380 1.00 49.62 238 ALA A CA 1
ATOM 1702 C C . ALA A 1 238 ? -30.361 -30.179 39.837 1.00 49.62 238 ALA A C 1
ATOM 1704 O O . ALA A 1 238 ? -30.634 -31.339 40.155 1.00 49.62 238 ALA A O 1
ATOM 1705 N N . ARG A 1 239 ? -30.363 -29.173 40.716 1.00 49.38 239 ARG A N 1
ATOM 1706 C CA . ARG A 1 239 ? -30.818 -29.263 42.105 1.00 49.38 239 ARG A CA 1
ATOM 1707 C C . ARG A 1 239 ? -32.348 -29.335 42.098 1.00 49.38 239 ARG A C 1
ATOM 1709 O O . ARG A 1 239 ? -33.009 -28.360 41.752 1.00 49.38 239 ARG A O 1
ATOM 1716 N N . ARG A 1 240 ? -32.909 -30.498 42.429 1.00 52.81 240 ARG A N 1
ATOM 1717 C CA . ARG A 1 240 ? -34.358 -30.691 42.570 1.00 52.81 240 ARG A CA 1
ATOM 1718 C C . ARG A 1 240 ? -34.774 -30.156 43.944 1.00 52.81 240 ARG A C 1
ATOM 1720 O O . ARG A 1 240 ? -34.275 -30.638 44.955 1.00 52.81 240 ARG A O 1
ATOM 1727 N N . VAL A 1 241 ? -35.621 -29.131 43.953 1.00 50.34 241 VAL A N 1
ATOM 1728 C CA . VAL A 1 241 ? -36.342 -28.670 45.144 1.00 50.34 241 VAL A CA 1
ATOM 1729 C C . VAL A 1 241 ? -37.566 -29.568 45.289 1.00 50.34 241 VAL A C 1
ATOM 1731 O O . VAL A 1 241 ? -38.340 -29.704 44.341 1.00 50.34 241 VAL A O 1
ATOM 1734 N N . GLY A 1 242 ? -37.682 -30.204 46.448 1.00 53.62 242 GLY A N 1
ATOM 1735 C CA . GLY A 1 242 ? -38.807 -31.000 46.921 1.00 53.62 242 GLY A CA 1
ATOM 1736 C C . GLY A 1 242 ? -38.676 -31.119 48.425 1.00 53.62 242 GLY A C 1
ATOM 1737 O O . GLY A 1 242 ? -37.551 -31.459 48.856 1.00 53.62 242 GLY A O 1
#

Foldseek 3Di:
DPQLLVVLLVLLLVLADDDPVVSVVVSVVSSVQLVVQLVVVVVVVDDSRVSSVVSSVVVPHSNVVSLVVLVVVLLVLLLVLLVLQLVLLCVLVVVVVVCVVVCVVCVQQPPDDDDPVLVVLVVVLVVLSVVLNVLSVVSVVCSVCCVVVVPPDPVVVVVSLVVNVVSLVVNLVSQLCSLPPDPPGDPVSSVVSNCSSCVSSVVSVVSSVSSVVSVVVSVVVVVVVVPPPPDDDDDDDDDDDD

Secondary structure (DSSP, 8-state):
---HHHHHHHHHHHH--S-HHHHHHHHHHHHHHHHHHHHHHHHTT--HHHHHHHHHHHH--HHHHHHHHHHHHHHHHHHHHHHHHHHHHHHHHHHHHHHHHTTHHHHHHTTSPPPHHHHHHHHHHHHHHHHHHHHHHHHHHHHHHHTTSTT--HHHHHHHHHHHHHHHHHHHHHHHHHHHS-TTS-HHHHHHHHHHHHHHHHHHHHHHHHHHHHHHTTHHHHHTTSSS---PPPPPPP----

Sequence (242 aa):
MPDAIDDYVSAVGAELRGSARVRADMLAEIRAALLDAADSHQQGGLAPAEARKAAVREFGSARRIAAGLQEVLAMIHGRRTALLLLVVLAAQYGAAALVGRLGGWRAFWGAGEPDAGYLWLARATDVFGGLALLAALIPIVLLRHGLRHAWVGPVVVRVTALFTAVVVTLTLTCGVLLAVLPSSAGPMVTLAGVSGAVVPSALVLASAGRSWLVAAGSTDSGIHCGADGILGPKPLPARRVG